Protein AF-0000000085012520 (afdb_homodimer)

Nearest PDB structures (foldseek):
  1y7u-assembly1_A  TM=9.714E-01  e=4.801E-14  Bacillus cereus
  5szy-assembly1_A  TM=9.611E-01  e=1.407E-13  Neisseria meningitidis
  5szu-assembly1_A  TM=9.583E-01  e=1.575E-13  Neisseria meningitidis
  5egl-assembly1_A  TM=9.634E-01  e=4.616E-13  Staphylococcus aureus subsp. aureus Mu50
  5hz4-assembly1_B  TM=9.579E-01  e=9.102E-13  Staphylococcus aureus subsp. aureus Mu50

Structure (mmCIF, N/CA/C/O backbone):
data_AF-0000000085012520-model_v1
#
loop_
_entity.id
_entity.type
_entity.pdbx_description
1 polymer 'Thioesterase superfamily'
#
loop_
_atom_site.group_PDB
_atom_site.id
_atom_site.type_symbol
_atom_site.label_atom_id
_atom_site.label_alt_id
_atom_site.label_comp_id
_atom_site.label_asym_id
_atom_site.label_entity_id
_atom_site.label_seq_id
_atom_site.pdbx_PDB_ins_code
_atom_site.Cartn_x
_atom_site.Cartn_y
_atom_site.Cartn_z
_atom_site.occupancy
_atom_site.B_iso_or_equiv
_atom_site.auth_seq_id
_atom_site.auth_comp_id
_atom_site.auth_asym_id
_atom_site.auth_atom_id
_atom_site.pdbx_PDB_model_num
ATOM 1 N N . MET A 1 1 ? 14.227 5.762 -120.688 1 31.94 1 MET A N 1
ATOM 2 C CA . MET A 1 1 ? 13.383 5.395 -119.562 1 31.94 1 MET A CA 1
ATOM 3 C C . MET A 1 1 ? 14.234 4.988 -118.375 1 31.94 1 MET A C 1
ATOM 5 O O . MET A 1 1 ? 15.141 4.164 -118.5 1 31.94 1 MET A O 1
ATOM 9 N N . PRO A 1 2 ? 14.445 5.918 -117.312 1 38.41 2 PRO A N 1
ATOM 10 C CA . PRO A 1 2 ? 15.305 5.816 -116.125 1 38.41 2 PRO A CA 1
ATOM 11 C C . PRO A 1 2 ? 14.922 4.652 -115.188 1 38.41 2 PRO A C 1
ATOM 13 O O . PRO A 1 2 ? 13.75 4.281 -115.125 1 38.41 2 PRO A O 1
ATOM 16 N N . ALA A 1 3 ? 15.742 3.576 -115.125 1 34.06 3 ALA A N 1
ATOM 17 C CA . ALA A 1 3 ? 15.797 2.346 -114.312 1 34.06 3 ALA A CA 1
ATOM 18 C C . ALA A 1 3 ? 15.789 2.65 -112.812 1 34.06 3 ALA A C 1
ATOM 20 O O . ALA A 1 3 ? 16.812 3.045 -112.25 1 34.06 3 ALA A O 1
ATOM 21 N N . SER A 1 4 ? 14.75 3.348 -112.25 1 38.88 4 SER A N 1
ATOM 22 C CA . SER A 1 4 ? 14.781 3.719 -110.812 1 38.88 4 SER A CA 1
ATOM 23 C C . SER A 1 4 ? 14.828 2.482 -109.938 1 38.88 4 SER A C 1
ATOM 25 O O . SER A 1 4 ? 13.977 1.602 -110.062 1 38.88 4 SER A O 1
ATOM 27 N N . PHE A 1 5 ? 16.016 1.89 -109.688 1 36.59 5 PHE A N 1
ATOM 28 C CA . PHE A 1 5 ? 16.297 0.731 -108.812 1 36.59 5 PHE A CA 1
ATOM 29 C C . PHE A 1 5 ? 15.781 0.956 -107.438 1 36.59 5 PHE A C 1
ATOM 31 O O . PHE A 1 5 ? 16.375 1.716 -106.625 1 36.59 5 PHE A O 1
ATOM 38 N N . ALA A 1 6 ? 14.508 1.009 -107.125 1 37.28 6 ALA A N 1
ATOM 39 C CA . ALA A 1 6 ? 13.922 1.145 -105.812 1 37.28 6 ALA A CA 1
ATOM 40 C C . ALA A 1 6 ? 14.211 -0.089 -104.938 1 37.28 6 ALA A C 1
ATOM 42 O O . ALA A 1 6 ? 13.562 -1.127 -105.125 1 37.28 6 ALA A O 1
ATOM 43 N N . ARG A 1 7 ? 15.367 -0.729 -104.938 1 34.06 7 ARG A N 1
ATOM 44 C CA . ARG A 1 7 ? 15.281 -1.943 -104.125 1 34.06 7 ARG A CA 1
ATOM 45 C C . ARG A 1 7 ? 14.758 -1.634 -102.75 1 34.06 7 ARG A C 1
ATOM 47 O O . ARG A 1 7 ? 15.086 -0.592 -102.125 1 34.06 7 ARG A O 1
ATOM 54 N N . ARG A 1 8 ? 13.773 -2.391 -102.125 1 33.25 8 ARG A N 1
ATOM 55 C CA . ARG A 1 8 ? 12.93 -2.699 -101 1 33.25 8 ARG A CA 1
ATOM 56 C C . ARG A 1 8 ? 13.773 -3.061 -99.75 1 33.25 8 ARG A C 1
ATOM 58 O O . ARG A 1 8 ? 14.57 -4.004 -99.812 1 33.25 8 ARG A O 1
ATOM 65 N N . ALA A 1 9 ? 14 -2.088 -98.75 1 40.53 9 ALA A N 1
ATOM 66 C CA . ALA A 1 9 ? 14.625 -2.277 -97.5 1 40.53 9 ALA A CA 1
ATOM 67 C C . ALA A 1 9 ? 13.922 -3.381 -96.688 1 40.53 9 ALA A C 1
ATOM 69 O O . ALA A 1 9 ? 12.727 -3.289 -96.375 1 40.53 9 ALA A O 1
ATOM 70 N N . THR A 1 10 ? 14.266 -4.645 -96.875 1 35.16 10 THR A N 1
ATOM 71 C CA . THR A 1 10 ? 13.758 -5.762 -96.062 1 35.16 10 THR A CA 1
ATOM 72 C C . THR A 1 10 ? 13.992 -5.523 -94.625 1 35.16 10 THR A C 1
ATOM 74 O O . THR A 1 10 ? 15.125 -5.309 -94.188 1 35.16 10 THR A O 1
ATOM 77 N N . HIS A 1 11 ? 13.07 -4.879 -93.875 1 39.41 11 HIS A N 1
ATOM 78 C CA . HIS A 1 11 ? 13.078 -4.727 -92.438 1 39.41 11 HIS A CA 1
ATOM 79 C C . HIS A 1 11 ? 13.188 -6.078 -91.75 1 39.41 11 HIS A C 1
ATOM 81 O O . HIS A 1 11 ? 12.312 -6.934 -91.875 1 39.41 11 HIS A O 1
ATOM 87 N N . GLU A 1 12 ? 14.445 -6.641 -91.5 1 42.88 12 GLU A N 1
ATOM 88 C CA . GLU A 1 12 ? 14.641 -7.828 -90.688 1 42.88 12 GLU A CA 1
ATOM 89 C C . GLU A 1 12 ? 13.93 -7.691 -89.375 1 42.88 12 GLU A C 1
ATOM 91 O O . GLU A 1 12 ? 14.188 -6.742 -88.625 1 42.88 12 GLU A O 1
ATOM 96 N N . ARG A 1 13 ? 12.727 -8.188 -89.125 1 40.06 13 ARG A N 1
ATOM 97 C CA . ARG A 1 13 ? 12.008 -8.273 -87.875 1 40.06 13 ARG A CA 1
ATOM 98 C C . ARG A 1 13 ? 12.859 -8.953 -86.812 1 40.06 13 ARG A C 1
ATOM 100 O O . ARG A 1 13 ? 13.219 -10.125 -86.938 1 40.06 13 ARG A O 1
ATOM 107 N N . ARG A 1 14 ? 13.742 -8.188 -86.062 1 47.22 14 ARG A N 1
ATOM 108 C CA . ARG A 1 14 ? 14.43 -8.789 -84.938 1 47.22 14 ARG A CA 1
ATOM 109 C C . ARG A 1 14 ? 13.453 -9.477 -84 1 47.22 14 ARG A C 1
ATOM 111 O O . ARG A 1 14 ? 12.414 -8.906 -83.688 1 47.22 14 ARG A O 1
ATOM 118 N N . PRO A 1 15 ? 13.547 -10.812 -83.875 1 45.44 15 PRO A N 1
ATOM 119 C CA . PRO A 1 15 ? 12.602 -11.523 -83.062 1 45.44 15 PRO A CA 1
ATOM 120 C C . PRO A 1 15 ? 12.5 -10.914 -81.625 1 45.44 15 PRO A C 1
ATOM 122 O O . PRO A 1 15 ? 13.461 -10.297 -81.188 1 45.44 15 PRO A O 1
ATOM 125 N N . TRP A 1 16 ? 11.281 -10.703 -81.062 1 45.81 16 TRP A N 1
ATOM 126 C CA . TRP A 1 16 ? 10.945 -10.172 -79.75 1 45.81 16 TRP A CA 1
ATOM 127 C C . TRP A 1 16 ? 11.68 -10.93 -78.688 1 45.81 16 TRP A C 1
ATOM 129 O O . TRP A 1 16 ? 11.836 -12.156 -78.75 1 45.81 16 TRP A O 1
ATOM 139 N N . PRO A 1 17 ? 12.492 -10.328 -77.812 1 50.75 17 PRO A N 1
ATOM 140 C CA . PRO A 1 17 ? 13.25 -11.023 -76.812 1 50.75 17 PRO A CA 1
ATOM 141 C C . PRO A 1 17 ? 12.383 -11.961 -75.938 1 50.75 17 PRO A C 1
ATOM 143 O O . PRO A 1 17 ? 11.195 -11.703 -75.75 1 50.75 17 PRO A O 1
ATOM 146 N N . GLN A 1 18 ? 12.672 -13.258 -75.875 1 47.31 18 GLN A N 1
ATOM 147 C CA . GLN A 1 18 ? 11.969 -14.258 -75.062 1 47.31 18 GLN A CA 1
ATOM 148 C C . GLN A 1 18 ? 11.883 -13.844 -73.562 1 47.31 18 GLN A C 1
ATOM 150 O O . GLN A 1 18 ? 12.789 -13.188 -73.062 1 47.31 18 GLN A O 1
ATOM 155 N N . PRO A 1 19 ? 10.711 -13.859 -73 1 45.62 19 PRO A N 1
ATOM 156 C CA . PRO A 1 19 ? 10.609 -13.461 -71.562 1 45.62 19 PRO A CA 1
ATOM 157 C C . PRO A 1 19 ? 11.531 -14.273 -70.625 1 45.62 19 PRO A C 1
ATOM 159 O O . PRO A 1 19 ? 11.828 -15.43 -70.938 1 45.62 19 PRO A O 1
ATOM 162 N N . ALA A 1 20 ? 12.406 -13.656 -69.875 1 51.53 20 ALA A N 1
ATOM 163 C CA . ALA A 1 20 ? 13.305 -14.266 -68.875 1 51.53 20 ALA A CA 1
ATOM 164 C C . ALA A 1 20 ? 12.578 -15.305 -68.062 1 51.53 20 ALA A C 1
ATOM 166 O O . ALA A 1 20 ? 11.398 -15.148 -67.75 1 51.53 20 ALA A O 1
ATOM 167 N N . ARG A 1 21 ? 13.078 -16.5 -68.062 1 49.75 21 ARG A N 1
ATOM 168 C CA . ARG A 1 21 ? 12.547 -17.562 -67.188 1 49.75 21 ARG A CA 1
ATOM 169 C C . ARG A 1 21 ? 12.273 -17.062 -65.75 1 49.75 21 ARG A C 1
ATOM 171 O O . ARG A 1 21 ? 13.062 -16.281 -65.25 1 49.75 21 ARG A O 1
ATOM 178 N N . PRO A 1 22 ? 11.055 -17.234 -65.25 1 42.53 22 PRO A N 1
ATOM 179 C CA . PRO A 1 22 ? 10.812 -16.734 -63.875 1 42.53 22 PRO A CA 1
ATOM 180 C C . PRO A 1 22 ? 11.875 -17.203 -62.875 1 42.53 22 PRO A C 1
ATOM 182 O O . PRO A 1 22 ? 12.352 -18.344 -62.969 1 42.53 22 PRO A O 1
ATOM 185 N N . LEU A 1 23 ? 12.68 -16.344 -62.375 1 47.38 23 LEU A N 1
ATOM 186 C CA . LEU A 1 23 ? 13.57 -16.688 -61.281 1 47.38 23 LEU A CA 1
ATOM 187 C C . LEU A 1 23 ? 12.891 -17.672 -60.312 1 47.38 23 LEU A C 1
ATOM 189 O O . LEU A 1 23 ? 11.734 -17.453 -59.906 1 47.38 23 LEU A O 1
ATOM 193 N N . HIS A 1 24 ? 13.203 -18.938 -60.344 1 43.75 24 HIS A N 1
ATOM 194 C CA . HIS A 1 24 ? 12.781 -19.844 -59.281 1 43.75 24 HIS A CA 1
ATOM 195 C C . HIS A 1 24 ? 12.852 -19.156 -57.938 1 43.75 24 HIS A C 1
ATOM 197 O O . HIS A 1 24 ? 13.883 -18.594 -57.562 1 43.75 24 HIS A O 1
ATOM 203 N N . SER A 1 25 ? 11.773 -18.641 -57.406 1 44.25 25 SER A N 1
ATOM 204 C CA . SER A 1 25 ? 11.57 -18.188 -56.031 1 44.25 25 SER A CA 1
ATOM 205 C C . SER A 1 25 ? 12.203 -19.156 -55.031 1 44.25 25 SER A C 1
ATOM 207 O O . SER A 1 25 ? 11.531 -20.047 -54.5 1 44.25 25 SER A O 1
ATOM 209 N N . ASP A 1 26 ? 13.344 -19.797 -55.375 1 48.06 26 ASP A N 1
ATOM 210 C CA . ASP A 1 26 ? 13.922 -20.5 -54.219 1 48.06 26 ASP A CA 1
ATOM 211 C C . ASP A 1 26 ? 13.953 -19.609 -53 1 48.06 26 ASP A C 1
ATOM 213 O O . ASP A 1 26 ? 14.586 -19.953 -52 1 48.06 26 ASP A O 1
ATOM 217 N N . ALA A 1 27 ? 13.789 -18.312 -53.281 1 45.94 27 ALA A N 1
ATOM 218 C CA . ALA A 1 27 ? 14.125 -17.484 -52.125 1 45.94 27 ALA A CA 1
ATOM 219 C C . ALA A 1 27 ? 13.547 -18.078 -50.844 1 45.94 27 ALA A C 1
ATOM 221 O O . ALA A 1 27 ? 14.266 -18.297 -49.875 1 45.94 27 ALA A O 1
ATOM 222 N N . MET A 1 28 ? 12.664 -17.312 -50.25 1 41.91 28 MET A N 1
ATOM 223 C CA . MET A 1 28 ? 12.477 -17.016 -48.844 1 41.91 28 MET A CA 1
ATOM 224 C C . MET A 1 28 ? 11.641 -18.094 -48.156 1 41.91 28 MET A C 1
ATOM 226 O O . MET A 1 28 ? 10.477 -17.875 -47.812 1 41.91 28 MET A O 1
ATOM 230 N N . SER A 1 29 ? 11.531 -19.281 -48.781 1 48.53 29 SER A N 1
ATOM 231 C CA . SER A 1 29 ? 10.922 -20.141 -47.75 1 48.53 29 SER A CA 1
ATOM 232 C C . SER A 1 29 ? 11.742 -20.125 -46.469 1 48.53 29 SER A C 1
ATOM 234 O O . SER A 1 29 ? 12.578 -21.016 -46.25 1 48.53 29 SER A O 1
ATOM 236 N N . GLU A 1 30 ? 12.383 -19.047 -46.125 1 50.62 30 GLU A N 1
ATOM 237 C CA . GLU A 1 30 ? 12.906 -19.094 -44.75 1 50.62 30 GLU A CA 1
ATOM 238 C C . GLU A 1 30 ? 11.93 -19.766 -43.812 1 50.62 30 GLU A C 1
ATOM 240 O O . GLU A 1 30 ? 10.781 -19.344 -43.688 1 50.62 30 GLU A O 1
ATOM 245 N N . SER A 1 31 ? 11.977 -21.109 -43.688 1 55.12 31 SER A N 1
ATOM 246 C CA . SER A 1 31 ? 11.289 -21.734 -42.562 1 55.12 31 SER A CA 1
ATOM 247 C C . SER A 1 31 ? 11.25 -20.812 -41.344 1 55.12 31 SER A C 1
ATOM 249 O O . SER A 1 31 ? 12.219 -20.109 -41.062 1 55.12 31 SER A O 1
ATOM 251 N N . PRO A 1 32 ? 10.102 -20.312 -40.969 1 55.56 32 PRO A N 1
ATOM 252 C CA . PRO A 1 32 ? 10.117 -19.5 -39.75 1 55.56 32 PRO A CA 1
ATOM 253 C C . PRO A 1 32 ? 11.094 -20 -38.688 1 55.56 32 PRO A C 1
ATOM 255 O O . PRO A 1 32 ? 11.297 -21.219 -38.562 1 55.56 32 PRO A O 1
ATOM 258 N N . SER A 1 33 ? 12.266 -19.453 -38.594 1 59.16 33 SER A N 1
ATOM 259 C CA . SER A 1 33 ? 13.102 -19.797 -37.438 1 59.16 33 SER A CA 1
ATOM 260 C C . SER A 1 33 ? 12.258 -20.297 -36.25 1 59.16 33 SER A C 1
ATOM 262 O O . SER A 1 33 ? 11.18 -19.75 -36 1 59.16 33 SER A O 1
ATOM 264 N N . PRO A 1 34 ? 12.438 -21.531 -35.781 1 56.41 34 PRO A N 1
ATOM 265 C CA . PRO A 1 34 ? 11.633 -22.016 -34.656 1 56.41 34 PRO A CA 1
ATOM 266 C C . PRO A 1 34 ? 11.469 -20.969 -33.562 1 56.41 34 PRO A C 1
ATOM 268 O O . PRO A 1 34 ? 12.352 -20.141 -33.344 1 56.41 34 PRO A O 1
ATOM 271 N N . ALA A 1 35 ? 10.273 -20.594 -33.25 1 58.56 35 ALA A N 1
ATOM 272 C CA . ALA A 1 35 ? 9.977 -19.703 -32.156 1 58.56 35 ALA A CA 1
ATOM 273 C C . ALA A 1 35 ? 10.898 -19.969 -30.969 1 58.56 35 ALA A C 1
ATOM 275 O O . ALA A 1 35 ? 11.242 -21.125 -30.688 1 58.56 35 ALA A O 1
ATOM 276 N N . ARG A 1 36 ? 11.875 -19.172 -30.703 1 59.12 36 ARG A N 1
ATOM 277 C CA . ARG A 1 36 ? 12.703 -19.297 -29.5 1 59.12 36 ARG A CA 1
ATOM 278 C C . ARG A 1 36 ? 11.883 -19.812 -28.328 1 59.12 36 ARG A C 1
ATOM 280 O O . ARG A 1 36 ? 10.766 -19.344 -28.094 1 59.12 36 ARG A O 1
ATOM 287 N N . PRO A 1 37 ? 12.156 -21.031 -27.781 1 53.66 37 PRO A N 1
ATOM 288 C CA . PRO A 1 37 ? 11.375 -21.547 -26.656 1 53.66 37 PRO A CA 1
ATOM 289 C C . PRO A 1 37 ? 11.234 -20.531 -25.531 1 53.66 37 PRO A C 1
ATOM 291 O O . PRO A 1 37 ? 12.219 -19.891 -25.141 1 53.66 37 PRO A O 1
ATOM 294 N N . ILE A 1 38 ? 10.195 -19.906 -25.344 1 56.53 38 ILE A N 1
ATOM 295 C CA . ILE A 1 38 ? 9.914 -19 -24.234 1 56.53 38 ILE A CA 1
ATOM 296 C C . ILE A 1 38 ? 10 -19.75 -22.906 1 56.53 38 ILE A C 1
ATOM 298 O O . ILE A 1 38 ? 9.352 -20.781 -22.734 1 56.53 38 ILE A O 1
ATOM 302 N N . THR A 1 39 ? 11.195 -19.719 -22.203 1 56.22 39 THR A N 1
ATOM 303 C CA . THR A 1 39 ? 11.352 -20.328 -20.875 1 56.22 39 THR A CA 1
ATOM 304 C C . THR A 1 39 ? 10.219 -19.891 -19.953 1 56.22 39 THR A C 1
ATOM 306 O O . THR A 1 39 ? 9.938 -18.688 -19.828 1 56.22 39 THR A O 1
ATOM 309 N N . PRO A 1 40 ? 9.492 -20.859 -19.547 1 59.94 40 PRO A N 1
ATOM 310 C CA . PRO A 1 40 ? 8.398 -20.516 -18.641 1 59.94 40 PRO A CA 1
ATOM 311 C C . PRO A 1 40 ? 8.859 -19.703 -17.438 1 59.94 40 PRO A C 1
ATOM 313 O O . PRO A 1 40 ? 9.984 -19.891 -16.953 1 59.94 40 PRO A O 1
ATOM 316 N N . ALA A 1 41 ? 8.203 -18.703 -17.125 1 62.22 41 ALA A N 1
ATOM 317 C CA . ALA A 1 41 ? 8.484 -17.922 -15.938 1 62.22 41 ALA A CA 1
ATOM 318 C C . ALA A 1 41 ? 8.508 -18.797 -14.695 1 62.22 41 ALA A C 1
ATOM 320 O O . ALA A 1 41 ? 7.758 -19.766 -14.594 1 62.22 41 ALA A O 1
ATOM 321 N N . PRO A 1 42 ? 9.578 -18.547 -13.859 1 68.38 42 PRO A N 1
ATOM 322 C CA . PRO A 1 42 ? 9.586 -19.344 -12.633 1 68.38 42 PRO A CA 1
ATOM 323 C C . PRO A 1 42 ? 8.258 -19.281 -11.883 1 68.38 42 PRO A C 1
ATOM 325 O O . PRO A 1 42 ? 7.668 -18.203 -11.75 1 68.38 42 PRO A O 1
ATOM 328 N N . ARG A 1 43 ? 7.73 -20.344 -11.5 1 73.94 43 ARG A N 1
ATOM 329 C CA . ARG A 1 43 ? 6.395 -20.5 -10.938 1 73.94 43 ARG A CA 1
ATOM 330 C C . ARG A 1 43 ? 6.277 -19.797 -9.586 1 73.94 43 ARG A C 1
ATOM 332 O O . ARG A 1 43 ? 5.176 -19.438 -9.164 1 73.94 43 ARG A O 1
ATOM 339 N N . SER A 1 44 ? 7.367 -19.281 -9 1 84.75 44 SER A N 1
ATOM 340 C CA . SER A 1 44 ? 7.266 -18.75 -7.641 1 84.75 44 SER A CA 1
ATOM 341 C C . SER A 1 44 ? 7.973 -17.406 -7.516 1 84.75 44 SER A C 1
ATOM 343 O O . SER A 1 44 ? 8.5 -17.062 -6.453 1 84.75 44 SER A O 1
ATOM 345 N N . ARG A 1 45 ? 8.039 -16.797 -8.703 1 91.94 45 ARG A N 1
ATOM 346 C CA . ARG A 1 45 ? 8.75 -15.523 -8.703 1 91.94 45 ARG A CA 1
ATOM 347 C C . ARG A 1 45 ? 8.125 -14.555 -9.695 1 91.94 45 ARG A C 1
ATOM 349 O O . ARG A 1 45 ? 7.52 -14.969 -10.688 1 91.94 45 ARG A O 1
ATOM 356 N N . ALA A 1 46 ? 8.195 -13.234 -9.391 1 95.12 46 ALA A N 1
ATOM 357 C CA . ALA A 1 46 ? 7.75 -12.172 -10.281 1 95.12 46 ALA A CA 1
ATOM 358 C C . ALA A 1 46 ? 8.688 -10.969 -10.211 1 95.12 46 ALA A C 1
ATOM 360 O O . ALA A 1 46 ? 9.062 -10.531 -9.117 1 95.12 46 ALA A O 1
ATOM 361 N N . ARG A 1 47 ? 9 -10.492 -11.359 1 95.62 47 ARG A N 1
ATOM 362 C CA . ARG A 1 47 ? 9.797 -9.273 -11.461 1 95.62 47 ARG A CA 1
ATOM 363 C C . ARG A 1 47 ? 9.055 -8.203 -12.25 1 95.62 47 ARG A C 1
ATOM 365 O O . ARG A 1 47 ? 8.391 -8.508 -13.242 1 95.62 47 ARG A O 1
ATOM 372 N N . MET A 1 48 ? 9.227 -6.973 -11.75 1 96 48 MET A N 1
ATOM 373 C CA . MET A 1 48 ? 8.562 -5.836 -12.375 1 96 48 MET A CA 1
ATOM 374 C C . MET A 1 48 ? 9.461 -4.602 -12.359 1 96 48 MET A C 1
ATOM 376 O O . MET A 1 48 ? 10.336 -4.48 -11.5 1 96 48 MET A O 1
ATOM 380 N N . LEU A 1 49 ? 9.273 -3.764 -13.391 1 96.06 49 LEU A N 1
ATOM 381 C CA . LEU A 1 49 ? 9.922 -2.461 -13.469 1 96.06 49 LEU A CA 1
ATOM 382 C C . LEU A 1 49 ? 8.906 -1.361 -13.766 1 96.06 49 LEU A C 1
ATOM 384 O O . LEU A 1 49 ? 8.109 -1.485 -14.688 1 96.06 49 LEU A O 1
ATOM 388 N N . GLU A 1 50 ? 8.969 -0.355 -12.891 1 97 50 GLU A N 1
ATOM 389 C CA . GLU A 1 50 ? 8.031 0.75 -13.062 1 97 50 GLU A CA 1
ATOM 390 C C . GLU A 1 50 ? 8.742 2.098 -12.984 1 97 50 GLU A C 1
ATOM 392 O O . GLU A 1 50 ? 9.547 2.328 -12.07 1 97 50 GLU A O 1
ATOM 397 N N . LEU A 1 51 ? 8.422 2.992 -13.938 1 96.44 51 LEU A N 1
ATOM 398 C CA . LEU A 1 51 ? 8.938 4.355 -13.867 1 96.44 51 LEU A CA 1
ATOM 399 C C . LEU A 1 51 ? 8.133 5.188 -12.875 1 96.44 51 LEU A C 1
ATOM 401 O O . LEU A 1 51 ? 6.918 5.012 -12.75 1 96.44 51 LEU A O 1
ATOM 405 N N . VAL A 1 52 ? 8.828 6.059 -12.219 1 97.19 52 VAL A N 1
ATOM 406 C CA . VAL A 1 52 ? 8.172 6.941 -11.258 1 97.19 52 VAL A CA 1
ATOM 407 C C . VAL A 1 52 ? 7.824 8.266 -11.93 1 97.19 52 VAL A C 1
ATOM 409 O O . VAL A 1 52 ? 8.711 8.984 -12.406 1 97.19 52 VAL A O 1
ATOM 412 N N . PHE A 1 53 ? 6.57 8.602 -11.93 1 96 53 PHE A N 1
ATOM 413 C CA . PHE A 1 53 ? 6.078 9.844 -12.523 1 96 53 PHE A CA 1
ATOM 414 C C . PHE A 1 53 ? 5.668 10.836 -11.438 1 96 53 PHE A C 1
ATOM 416 O O . PHE A 1 53 ? 5.508 10.461 -10.281 1 96 53 PHE A O 1
ATOM 423 N N . PRO A 1 54 ? 5.523 12.086 -11.773 1 95.62 54 PRO A N 1
ATOM 424 C CA . PRO A 1 54 ? 5.145 13.109 -10.789 1 95.62 54 PRO A CA 1
ATOM 425 C C . PRO A 1 54 ? 3.857 12.766 -10.047 1 95.62 54 PRO A C 1
ATOM 427 O O . PRO A 1 54 ? 3.73 13.062 -8.859 1 95.62 54 PRO A O 1
ATOM 430 N N . LYS A 1 55 ? 2.943 12.055 -10.672 1 92.75 55 LYS A N 1
ATOM 431 C CA . LYS A 1 55 ? 1.67 11.711 -10.047 1 92.75 55 LYS A CA 1
ATOM 432 C C . LYS A 1 55 ? 1.87 10.727 -8.898 1 92.75 55 LYS A C 1
ATOM 434 O O . LYS A 1 55 ? 0.968 10.523 -8.086 1 92.75 55 LYS A O 1
ATOM 439 N N . ASP A 1 56 ? 2.98 10.07 -8.883 1 94.69 56 ASP A N 1
ATOM 440 C CA . ASP A 1 56 ? 3.275 9.047 -7.887 1 94.69 56 ASP A CA 1
ATOM 441 C C . ASP A 1 56 ? 4.016 9.641 -6.691 1 94.69 56 ASP A C 1
ATOM 443 O O . ASP A 1 56 ? 4.367 8.922 -5.754 1 94.69 56 ASP A O 1
ATOM 447 N N . THR A 1 57 ? 4.281 10.977 -6.719 1 93 57 THR A N 1
ATOM 448 C CA . THR A 1 57 ? 5.188 11.578 -5.746 1 93 57 THR A CA 1
ATOM 449 C C . THR A 1 57 ? 4.484 12.695 -4.973 1 93 57 THR A C 1
ATOM 451 O O . THR A 1 57 ? 3.434 13.18 -5.391 1 93 57 THR A O 1
ATOM 454 N N . ASN A 1 58 ? 5.07 13 -3.822 1 86.62 58 ASN A N 1
ATOM 455 C CA . ASN A 1 58 ? 4.637 14.18 -3.084 1 86.62 58 ASN A CA 1
ATOM 456 C C . ASN A 1 58 ? 5.219 15.461 -3.686 1 86.62 58 ASN A C 1
ATOM 458 O O . ASN A 1 58 ? 5.828 15.422 -4.758 1 86.62 58 ASN A O 1
ATOM 462 N N . TYR A 1 59 ? 4.879 16.562 -3.072 1 85.5 59 TYR A N 1
ATOM 463 C CA . TYR A 1 59 ? 5.273 17.844 -3.652 1 85.5 59 TYR A CA 1
ATOM 464 C C . TYR A 1 59 ? 6.789 18.016 -3.613 1 85.5 59 TYR A C 1
ATOM 466 O O . TYR A 1 59 ? 7.336 18.891 -4.285 1 85.5 59 TYR A O 1
ATOM 474 N N . LEU A 1 60 ? 7.551 17.172 -2.863 1 87.88 60 LEU A N 1
ATOM 475 C CA . LEU A 1 60 ? 9.008 17.219 -2.824 1 87.88 60 LEU A CA 1
ATOM 476 C C . LEU A 1 60 ? 9.609 16.297 -3.879 1 87.88 60 LEU A C 1
ATOM 478 O O . LEU A 1 60 ? 10.828 16.219 -4.02 1 87.88 60 LEU A O 1
ATOM 482 N N . GLY A 1 61 ? 8.742 15.602 -4.543 1 91.56 61 GLY A N 1
ATOM 483 C CA . GLY A 1 61 ? 9.211 14.734 -5.609 1 91.56 61 GLY A CA 1
ATOM 484 C C . GLY A 1 61 ? 9.562 13.336 -5.137 1 91.56 61 GLY A C 1
ATOM 485 O O . GLY A 1 61 ? 10.164 12.555 -5.875 1 91.56 61 GLY A O 1
ATOM 486 N N . THR A 1 62 ? 9.227 13.047 -3.932 1 91.69 62 THR A N 1
ATOM 487 C CA . THR A 1 62 ? 9.461 11.711 -3.387 1 91.69 62 THR A CA 1
ATOM 488 C C . THR A 1 62 ? 8.219 10.844 -3.537 1 91.69 62 THR A C 1
ATOM 490 O O . THR A 1 62 ? 7.098 11.297 -3.299 1 91.69 62 THR A O 1
ATOM 493 N N . ALA A 1 63 ? 8.453 9.617 -3.934 1 94.88 63 ALA A N 1
ATOM 494 C CA . ALA A 1 63 ? 7.34 8.703 -4.172 1 94.88 63 ALA A CA 1
ATOM 495 C C . ALA A 1 63 ? 6.531 8.477 -2.896 1 94.88 63 ALA A C 1
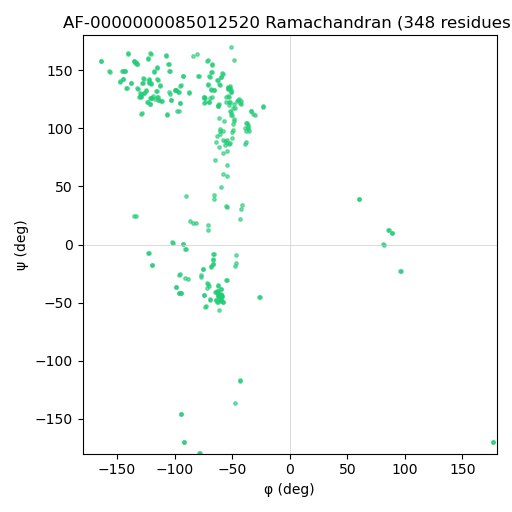ATOM 497 O O . ALA A 1 63 ? 7.102 8.328 -1.813 1 94.88 63 ALA A O 1
ATOM 498 N N . PHE A 1 64 ? 5.215 8.469 -3.039 1 92.31 64 PHE A N 1
ATOM 499 C CA . PHE A 1 64 ? 4.355 8.094 -1.921 1 92.31 64 PHE A CA 1
ATOM 500 C C . PHE A 1 64 ? 4.609 6.652 -1.507 1 92.31 64 PHE A C 1
ATOM 502 O O . PHE A 1 64 ? 4.773 5.777 -2.359 1 92.31 64 PHE A O 1
ATOM 509 N N . GLY A 1 65 ? 4.574 6.426 -0.208 1 93.5 65 GLY A N 1
ATOM 510 C CA . GLY A 1 65 ? 4.727 5.055 0.259 1 93.5 65 GLY A CA 1
ATOM 511 C C . GLY A 1 65 ? 3.656 4.121 -0.272 1 93.5 65 GLY A C 1
ATOM 512 O O . GLY A 1 65 ? 3.934 2.963 -0.58 1 93.5 65 GLY A O 1
ATOM 513 N N . GLY A 1 66 ? 2.504 4.609 -0.341 1 93.44 66 GLY A N 1
ATOM 514 C CA . GLY A 1 66 ? 1.388 3.818 -0.834 1 93.44 66 GLY A CA 1
ATOM 515 C C . GLY A 1 66 ? 1.561 3.375 -2.275 1 93.44 66 GLY A C 1
ATOM 516 O O . GLY A 1 66 ? 1.09 2.303 -2.662 1 93.44 66 GLY A O 1
ATOM 517 N N . PHE A 1 67 ? 2.154 4.223 -3.023 1 94.31 67 PHE A N 1
ATOM 518 C CA . PHE A 1 67 ? 2.465 3.863 -4.402 1 94.31 67 PHE A CA 1
ATOM 519 C C . PHE A 1 67 ? 3.418 2.676 -4.449 1 94.31 67 PHE A C 1
ATOM 521 O O . PHE A 1 67 ? 3.154 1.688 -5.137 1 94.31 67 PHE A O 1
ATOM 528 N N . VAL A 1 68 ? 4.449 2.742 -3.725 1 95.94 68 VAL A N 1
ATOM 529 C CA . VAL A 1 68 ? 5.43 1.662 -3.672 1 95.94 68 VAL A CA 1
ATOM 530 C C . VAL A 1 68 ? 4.77 0.391 -3.145 1 95.94 68 VAL A C 1
ATOM 532 O O . VAL A 1 68 ? 4.941 -0.688 -3.715 1 95.94 68 VAL A O 1
ATOM 535 N N . LEU A 1 69 ? 3.996 0.522 -2.139 1 95 69 LEU A N 1
ATOM 536 C CA . LEU A 1 69 ? 3.326 -0.625 -1.536 1 95 69 LEU A CA 1
ATOM 537 C C . LEU A 1 69 ? 2.365 -1.273 -2.527 1 95 69 LEU A C 1
ATOM 539 O O . LEU A 1 69 ? 2.23 -2.498 -2.557 1 95 69 LEU A O 1
ATOM 543 N N . SER A 1 70 ? 1.698 -0.444 -3.252 1 95.19 70 SER A N 1
ATOM 544 C CA . SER A 1 70 ? 0.78 -0.984 -4.25 1 95.19 70 SER A CA 1
ATOM 545 C C . SER A 1 70 ? 1.522 -1.809 -5.297 1 95.19 70 SER A C 1
ATOM 547 O O . SER A 1 70 ? 1.032 -2.852 -5.734 1 95.19 70 SER A O 1
ATOM 549 N N . LEU A 1 71 ? 2.645 -1.326 -5.715 1 96.44 71 LEU A N 1
ATOM 550 C CA . LEU A 1 71 ? 3.465 -2.08 -6.656 1 96.44 71 LEU A CA 1
ATOM 551 C C . LEU A 1 71 ? 3.959 -3.379 -6.027 1 96.44 71 LEU A C 1
ATOM 553 O O . LEU A 1 71 ? 3.986 -4.422 -6.684 1 96.44 71 LEU A O 1
ATOM 557 N N . MET A 1 72 ? 4.344 -3.285 -4.77 1 96.44 72 MET A N 1
ATOM 558 C CA . MET A 1 72 ? 4.789 -4.48 -4.055 1 96.44 72 MET A CA 1
ATOM 559 C C . MET A 1 72 ? 3.68 -5.527 -4.008 1 96.44 72 MET A C 1
ATOM 561 O O . MET A 1 72 ? 3.922 -6.707 -4.277 1 96.44 72 MET A O 1
ATOM 565 N N . ASP A 1 73 ? 2.545 -5.109 -3.648 1 96 73 ASP A N 1
ATOM 566 C CA . ASP A 1 73 ? 1.403 -6.016 -3.568 1 96 73 ASP A CA 1
ATOM 567 C C . ASP A 1 73 ? 1.126 -6.668 -4.918 1 96 73 ASP A C 1
ATOM 569 O O . ASP A 1 73 ? 0.815 -7.859 -4.988 1 96 73 ASP A O 1
ATOM 573 N N . LYS A 1 74 ? 1.166 -5.836 -5.953 1 94.75 74 LYS A N 1
ATOM 574 C CA . LYS A 1 74 ? 0.957 -6.359 -7.301 1 94.75 74 LYS A CA 1
ATOM 575 C C . LYS A 1 74 ? 1.982 -7.441 -7.633 1 94.75 74 LYS A C 1
ATOM 577 O O . LYS A 1 74 ? 1.621 -8.523 -8.094 1 94.75 74 LYS A O 1
ATOM 582 N N . ALA A 1 75 ? 3.221 -7.137 -7.391 1 96.81 75 ALA A N 1
ATOM 583 C CA . ALA A 1 75 ? 4.277 -8.109 -7.652 1 96.81 75 ALA A CA 1
ATOM 584 C C . ALA A 1 75 ? 4.078 -9.367 -6.816 1 96.81 75 ALA A C 1
ATOM 586 O O . ALA A 1 75 ? 4.207 -10.484 -7.324 1 96.81 75 ALA A O 1
ATOM 587 N N . ALA A 1 76 ? 3.787 -9.172 -5.57 1 96.94 76 ALA A N 1
ATOM 588 C CA . ALA A 1 76 ? 3.564 -10.297 -4.668 1 96.94 76 ALA A CA 1
ATOM 589 C C . ALA A 1 76 ? 2.391 -11.156 -5.141 1 96.94 76 ALA A C 1
ATOM 591 O O . ALA A 1 76 ? 2.457 -12.383 -5.102 1 96.94 76 ALA A O 1
ATOM 592 N N . SER A 1 77 ? 1.379 -10.523 -5.512 1 95.69 77 SER A N 1
ATOM 593 C CA . SER A 1 77 ? 0.183 -11.227 -5.969 1 95.69 77 SER A CA 1
ATOM 594 C C . SER A 1 77 ? 0.476 -12.078 -7.203 1 95.69 77 SER A C 1
ATOM 596 O O . SER A 1 77 ? -0.004 -13.203 -7.316 1 95.69 77 SER A O 1
ATOM 598 N N . VAL A 1 78 ? 1.202 -11.539 -8.125 1 94.75 78 VAL A N 1
ATOM 599 C CA . VAL A 1 78 ? 1.559 -12.273 -9.336 1 94.75 78 VAL A CA 1
ATOM 600 C C . VAL A 1 78 ? 2.346 -13.523 -8.961 1 94.75 78 VAL A C 1
ATOM 602 O O . VAL A 1 78 ? 2.047 -14.617 -9.453 1 94.75 78 VAL A O 1
ATOM 605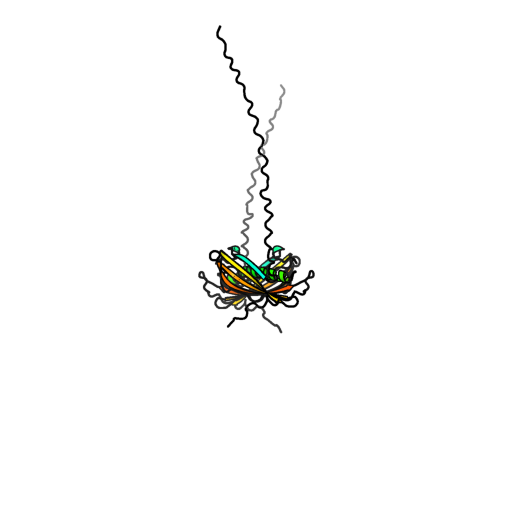 N N . ALA A 1 79 ? 3.324 -13.375 -8.086 1 96.69 79 ALA A N 1
ATOM 606 C CA . ALA A 1 79 ? 4.094 -14.531 -7.629 1 96.69 79 ALA A CA 1
ATOM 607 C C . ALA A 1 79 ? 3.188 -15.562 -6.961 1 96.69 79 ALA A C 1
ATOM 609 O O . ALA A 1 79 ? 3.322 -16.766 -7.199 1 96.69 79 ALA A O 1
ATOM 610 N N . ALA A 1 80 ? 2.307 -15.117 -6.16 1 96.69 80 ALA A N 1
ATOM 611 C CA . ALA A 1 80 ? 1.402 -15.992 -5.422 1 96.69 80 ALA A CA 1
ATOM 612 C C . ALA A 1 80 ? 0.48 -16.75 -6.371 1 96.69 80 ALA A C 1
ATOM 614 O O . ALA A 1 80 ? 0.3 -17.969 -6.234 1 96.69 80 ALA A O 1
ATOM 615 N N . VAL A 1 81 ? -0.105 -16.047 -7.301 1 94.81 81 VAL A N 1
ATOM 616 C CA . VAL A 1 81 ? -1.039 -16.656 -8.242 1 94.81 81 VAL A CA 1
ATOM 617 C C . VAL A 1 81 ? -0.319 -17.703 -9.078 1 94.81 81 VAL A C 1
ATOM 619 O O . VAL A 1 81 ? -0.854 -18.797 -9.312 1 94.81 81 VAL A O 1
ATOM 622 N N . ARG A 1 82 ? 0.876 -17.344 -9.539 1 94.19 82 ARG A N 1
ATOM 623 C CA . ARG A 1 82 ? 1.66 -18.297 -10.328 1 94.19 82 ARG A CA 1
ATOM 624 C C . ARG A 1 82 ? 1.949 -19.562 -9.539 1 94.19 82 ARG A C 1
ATOM 626 O O . ARG A 1 82 ? 1.811 -20.672 -10.062 1 94.19 82 ARG A O 1
ATOM 633 N N . HIS A 1 83 ? 2.295 -19.406 -8.336 1 95.19 83 HIS A N 1
ATOM 634 C CA . HIS A 1 83 ? 2.613 -20.562 -7.504 1 95.19 83 HIS A CA 1
ATOM 635 C C . HIS A 1 83 ? 1.363 -21.391 -7.195 1 95.19 83 HIS A C 1
ATOM 637 O O . HIS A 1 83 ? 1.384 -22.609 -7.277 1 95.19 83 HIS A O 1
ATOM 643 N N . ALA A 1 84 ? 0.347 -20.719 -6.805 1 95.44 84 ALA A N 1
ATOM 644 C CA . ALA A 1 84 ? -0.879 -21.359 -6.344 1 95.44 84 ALA A CA 1
ATOM 645 C C . ALA A 1 84 ? -1.678 -21.922 -7.52 1 95.44 84 ALA A C 1
ATOM 647 O O . ALA A 1 84 ? -2.582 -22.734 -7.328 1 95.44 84 ALA A O 1
ATOM 648 N N . ARG A 1 85 ? -1.4 -21.375 -8.719 1 93.25 85 ARG A N 1
ATOM 649 C CA . ARG A 1 85 ? -2.111 -21.75 -9.938 1 93.25 85 ARG A CA 1
ATOM 650 C C . ARG A 1 85 ? -3.602 -21.469 -9.812 1 93.25 85 ARG A C 1
ATOM 652 O O . ARG A 1 85 ? -4.434 -22.297 -10.164 1 93.25 85 ARG A O 1
ATOM 659 N N . GLY A 1 86 ? -3.859 -20.344 -9.18 1 92.44 86 GLY A N 1
ATOM 660 C CA . GLY A 1 86 ? -5.238 -19.938 -8.961 1 92.44 86 GLY A CA 1
ATOM 661 C C . GLY A 1 86 ? -5.355 -18.656 -8.148 1 92.44 86 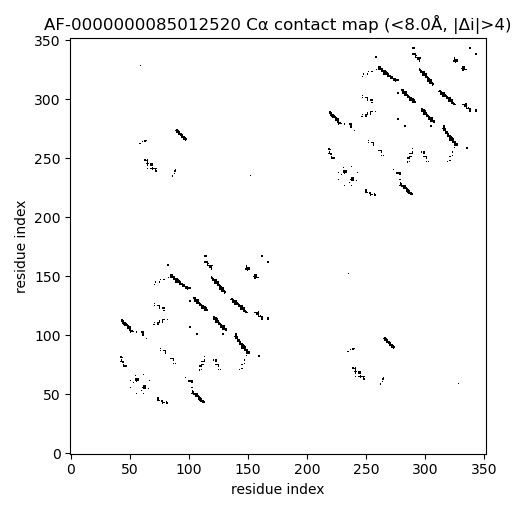GLY A C 1
ATOM 662 O O . GLY A 1 86 ? -4.355 -17.984 -7.891 1 92.44 86 GLY A O 1
ATOM 663 N N . ALA A 1 87 ? -6.605 -18.391 -7.762 1 92.81 87 ALA A N 1
ATOM 664 C CA . ALA A 1 87 ? -6.906 -17.141 -7.09 1 92.81 87 ALA A CA 1
ATOM 665 C C . ALA A 1 87 ? -6.309 -17.094 -5.688 1 92.81 87 ALA A C 1
ATOM 667 O O . ALA A 1 87 ? -6.273 -18.125 -4.996 1 92.81 87 ALA A O 1
ATOM 668 N N . VAL A 1 88 ? -5.895 -15.914 -5.344 1 95.25 88 VAL A N 1
ATOM 669 C CA . VAL A 1 88 ? -5.383 -15.688 -3.994 1 95.25 88 VAL A CA 1
ATOM 670 C C . VAL A 1 88 ? -5.965 -14.391 -3.434 1 95.25 88 VAL A C 1
ATOM 672 O O . VAL A 1 88 ? -6.43 -13.531 -4.188 1 95.25 88 VAL A O 1
ATOM 675 N N . VAL A 1 89 ? -5.988 -14.227 -2.098 1 93.75 89 VAL A N 1
ATOM 676 C CA . VAL A 1 89 ? -6.379 -13 -1.412 1 93.75 89 VAL A CA 1
ATOM 677 C C . VAL A 1 89 ? -5.289 -12.586 -0.427 1 93.75 89 VAL A C 1
ATOM 679 O O . VAL A 1 89 ? -4.625 -13.445 0.168 1 93.75 89 VAL A O 1
ATOM 682 N N . THR A 1 90 ? -5.102 -11.312 -0.337 1 94.25 90 THR A N 1
ATOM 683 C CA . THR A 1 90 ? -4.129 -10.812 0.626 1 94.25 90 THR A CA 1
ATOM 684 C C . THR A 1 90 ? -4.637 -11 2.055 1 94.25 90 THR A C 1
ATOM 686 O O . THR A 1 90 ? -5.715 -10.516 2.404 1 94.25 90 THR A O 1
ATOM 689 N N . ALA A 1 91 ? -3.863 -11.703 2.82 1 94.75 91 ALA A N 1
ATOM 690 C CA . ALA A 1 91 ? -4.211 -11.883 4.227 1 94.75 91 ALA A CA 1
ATOM 691 C C . ALA A 1 91 ? -3.512 -10.844 5.098 1 94.75 91 ALA A C 1
ATOM 693 O O . ALA A 1 91 ? -4.125 -10.266 6.004 1 94.75 91 ALA A O 1
ATOM 694 N N . ARG A 1 92 ? -2.248 -10.594 4.785 1 94 92 ARG A N 1
ATOM 695 C CA . ARG A 1 92 ? -1.455 -9.727 5.648 1 94 92 ARG A CA 1
ATOM 696 C C . ARG A 1 92 ? -0.289 -9.109 4.883 1 94 92 ARG A C 1
ATOM 698 O O . ARG A 1 92 ? 0.192 -9.688 3.906 1 94 92 ARG A O 1
ATOM 705 N N . MET A 1 93 ? 0.059 -7.945 5.305 1 93.5 93 MET A N 1
ATOM 706 C CA . MET A 1 93 ? 1.321 -7.312 4.93 1 93.5 93 MET A CA 1
ATOM 707 C C . MET A 1 93 ? 2.127 -6.934 6.168 1 93.5 93 MET A C 1
ATOM 709 O O . MET A 1 93 ? 1.6 -6.305 7.09 1 93.5 93 MET A O 1
ATOM 713 N N . ASP A 1 94 ? 3.32 -7.434 6.262 1 87.75 94 ASP A N 1
ATOM 714 C CA . ASP A 1 94 ? 4.16 -7.094 7.402 1 87.75 94 ASP A CA 1
ATOM 715 C C . ASP A 1 94 ? 4.82 -5.73 7.215 1 87.75 94 ASP A C 1
ATOM 717 O O . ASP A 1 94 ? 4.918 -5.23 6.09 1 87.75 94 ASP A O 1
ATOM 721 N N . GLY A 1 95 ? 5.324 -5.188 8.258 1 81.44 95 GLY A N 1
ATOM 722 C CA . GLY A 1 95 ? 5.863 -3.838 8.289 1 81.44 95 GLY A CA 1
ATOM 723 C C . GLY A 1 95 ? 6.918 -3.586 7.227 1 81.44 95 GLY A C 1
ATOM 724 O O . GLY A 1 95 ? 7.691 -4.484 6.891 1 81.44 95 GLY A O 1
ATOM 725 N N . VAL A 1 96 ? 6.801 -2.482 6.609 1 90.94 96 VAL A N 1
ATOM 726 C CA . VAL A 1 96 ? 7.719 -2.037 5.562 1 90.94 96 VAL A CA 1
ATOM 727 C C . VAL A 1 96 ? 8.391 -0.732 5.984 1 90.94 96 VAL A C 1
ATOM 729 O O . VAL A 1 96 ? 7.711 0.235 6.34 1 90.94 96 VAL A O 1
ATOM 732 N N . ASP A 1 97 ? 9.75 -0.771 5.902 1 91.81 97 ASP A N 1
ATOM 733 C CA . ASP A 1 97 ? 10.531 0.43 6.176 1 91.81 97 ASP A CA 1
ATOM 734 C C . ASP A 1 97 ? 11.07 1.04 4.887 1 91.81 97 ASP A C 1
ATOM 736 O O . ASP A 1 97 ? 11.672 0.342 4.066 1 91.81 97 ASP A O 1
ATOM 740 N N . PHE A 1 98 ? 10.852 2.242 4.828 1 91.25 98 PHE A N 1
ATOM 741 C CA . PHE A 1 98 ? 11.391 2.939 3.666 1 91.25 98 PHE A CA 1
ATOM 742 C C . PHE A 1 98 ? 12.719 3.615 4.004 1 91.25 98 PHE A C 1
ATOM 744 O O . PHE A 1 98 ? 12.734 4.664 4.652 1 91.25 98 PHE A O 1
ATOM 751 N N . HIS A 1 99 ? 13.758 3.117 3.359 1 86.5 99 HIS A N 1
ATOM 752 C CA . HIS A 1 99 ? 15.109 3.494 3.75 1 86.5 99 HIS A CA 1
ATOM 753 C C . HIS A 1 99 ? 15.664 4.594 2.844 1 86.5 99 HIS A C 1
ATOM 755 O O . HIS A 1 99 ? 16.484 5.406 3.275 1 86.5 99 HIS A O 1
ATOM 761 N N . VAL A 1 100 ? 15.32 4.484 1.666 1 88.81 100 VAL A N 1
ATOM 762 C CA . VAL A 1 100 ? 15.859 5.387 0.651 1 88.81 100 VAL A CA 1
ATOM 763 C C . VAL A 1 100 ? 14.711 6.035 -0.117 1 88.81 100 VAL A C 1
ATOM 765 O O . VAL A 1 100 ? 13.805 5.348 -0.6 1 88.81 100 VAL A O 1
ATOM 768 N N . PRO A 1 101 ? 14.812 7.309 -0.204 1 91 101 PRO A N 1
ATOM 769 C CA . PRO A 1 101 ? 13.766 7.953 -1 1 91 101 PRO A CA 1
ATOM 770 C C . PRO A 1 101 ? 13.859 7.621 -2.486 1 91 101 PRO A C 1
ATOM 772 O O . PRO A 1 101 ? 14.961 7.566 -3.039 1 91 101 PRO A O 1
ATOM 775 N N . ILE A 1 102 ? 12.703 7.285 -3.037 1 94.5 102 ILE A N 1
ATOM 776 C CA . ILE A 1 102 ? 12.586 7.109 -4.48 1 94.5 102 ILE A CA 1
ATOM 777 C C . ILE A 1 102 ? 12 8.367 -5.105 1 94.5 102 ILE A C 1
ATOM 779 O O . ILE A 1 102 ? 11.008 8.914 -4.613 1 94.5 102 ILE A O 1
ATOM 783 N N . ARG A 1 103 ? 12.633 8.883 -6.234 1 93.75 103 ARG A N 1
ATOM 784 C CA . ARG A 1 103 ? 12.258 10.195 -6.758 1 93.75 103 ARG A CA 1
ATOM 785 C C . ARG A 1 103 ? 11.758 10.094 -8.195 1 93.75 103 ARG A C 1
ATOM 787 O O . ARG A 1 103 ? 11.938 9.07 -8.852 1 93.75 103 ARG A O 1
ATOM 794 N N . VAL A 1 104 ? 11.117 11.203 -8.531 1 94.12 104 VAL A N 1
ATOM 795 C CA . VAL A 1 104 ? 10.711 11.305 -9.93 1 94.12 104 VAL A CA 1
ATOM 796 C C . VAL A 1 104 ? 11.914 11.047 -10.836 1 94.12 104 VAL A C 1
ATOM 798 O O . VAL A 1 104 ? 13 11.57 -10.602 1 94.12 104 VAL A O 1
ATOM 801 N N . GLY A 1 105 ? 11.672 10.219 -11.883 1 92.69 105 GLY A N 1
ATOM 802 C CA . GLY A 1 105 ? 12.734 9.906 -12.82 1 92.69 105 GLY A CA 1
ATOM 803 C C . GLY A 1 105 ? 13.445 8.602 -12.508 1 92.69 105 GLY A C 1
ATOM 804 O O . GLY A 1 105 ? 14.117 8.023 -13.367 1 92.69 105 GLY A O 1
ATOM 805 N N . ASP A 1 106 ? 13.344 8.203 -11.25 1 95.44 106 ASP A N 1
ATOM 806 C CA . ASP A 1 106 ? 13.836 6.875 -10.906 1 95.44 106 ASP A CA 1
ATOM 807 C C . ASP A 1 106 ? 12.922 5.789 -11.477 1 95.44 106 ASP A C 1
ATOM 809 O O . ASP A 1 106 ? 11.781 6.059 -11.836 1 95.44 106 ASP A O 1
ATOM 813 N N . ALA A 1 107 ? 13.5 4.652 -11.594 1 97.31 107 ALA A N 1
ATOM 814 C CA . ALA A 1 107 ? 12.68 3.451 -11.766 1 97.31 107 ALA A CA 1
ATOM 815 C C . ALA A 1 107 ? 12.633 2.635 -10.477 1 97.31 107 ALA A C 1
ATOM 817 O O . ALA A 1 107 ? 13.562 2.695 -9.664 1 97.31 107 ALA A O 1
ATOM 818 N N . VAL A 1 108 ? 11.477 1.958 -10.336 1 97.62 108 VAL A N 1
ATOM 819 C CA . VAL A 1 108 ? 11.305 1.015 -9.234 1 97.62 108 VAL A CA 1
ATOM 820 C C . VAL A 1 108 ? 11.367 -0.416 -9.766 1 97.62 108 VAL A C 1
ATOM 822 O O . VAL A 1 108 ? 10.484 -0.846 -10.508 1 97.62 108 VAL A O 1
ATOM 825 N N . ALA A 1 109 ? 12.43 -1.103 -9.398 1 97.81 109 ALA A N 1
ATOM 826 C CA . ALA A 1 109 ? 12.547 -2.521 -9.727 1 97.81 109 ALA A CA 1
ATOM 827 C C . ALA A 1 109 ? 12.094 -3.391 -8.555 1 97.81 109 ALA A C 1
ATOM 829 O O . ALA A 1 109 ? 12.523 -3.184 -7.418 1 97.81 109 ALA A O 1
ATOM 830 N N . LEU A 1 110 ? 11.25 -4.355 -8.875 1 97.94 110 LEU A N 1
ATOM 831 C CA . LEU A 1 110 ? 10.703 -5.215 -7.836 1 97.94 110 LEU A CA 1
ATOM 832 C C . LEU A 1 110 ? 11.031 -6.68 -8.109 1 97.94 110 LEU A C 1
ATOM 834 O O . LEU A 1 110 ? 10.992 -7.121 -9.266 1 97.94 110 LEU A O 1
ATOM 838 N N . ASP A 1 111 ? 11.367 -7.371 -7.09 1 97.88 111 ASP A N 1
ATOM 839 C CA . ASP A 1 111 ? 11.578 -8.82 -7.117 1 97.88 111 ASP A CA 1
ATOM 840 C C . ASP A 1 111 ? 10.766 -9.508 -6.023 1 97.88 111 ASP A C 1
ATOM 842 O O . ASP A 1 111 ? 11.039 -9.344 -4.836 1 97.88 111 ASP A O 1
ATOM 846 N N . ALA A 1 112 ? 9.789 -10.281 -6.445 1 97.88 112 ALA A N 1
ATOM 847 C CA . ALA A 1 112 ? 8.898 -10.984 -5.52 1 97.88 112 ALA A CA 1
ATOM 848 C C . ALA A 1 112 ? 9.117 -12.492 -5.594 1 97.88 112 ALA A C 1
ATOM 850 O O . ALA A 1 112 ? 9.156 -13.07 -6.684 1 97.88 112 ALA A O 1
ATOM 851 N N . ARG A 1 113 ? 9.164 -13.125 -4.395 1 96.88 113 ARG A N 1
ATOM 852 C CA . ARG A 1 113 ? 9.383 -14.57 -4.348 1 96.88 113 ARG A CA 1
ATOM 853 C C . ARG A 1 113 ? 8.594 -15.203 -3.207 1 96.88 113 ARG A C 1
ATOM 855 O O . ARG A 1 113 ? 8.516 -14.648 -2.111 1 96.88 113 ARG A O 1
ATOM 862 N N . VAL A 1 114 ? 8.094 -16.406 -3.533 1 97.19 114 VAL A N 1
ATOM 863 C CA . VAL A 1 114 ? 7.5 -17.188 -2.461 1 97.19 114 VAL A CA 1
ATOM 864 C C . VAL A 1 114 ? 8.594 -17.75 -1.563 1 97.19 114 VAL A C 1
ATOM 866 O O . VAL A 1 114 ? 9.5 -18.453 -2.039 1 97.19 114 VAL A O 1
ATOM 869 N N . VAL A 1 115 ? 8.477 -17.484 -0.249 1 96.06 115 VAL A N 1
ATOM 870 C CA . VAL A 1 115 ? 9.578 -17.891 0.617 1 96.06 115 VAL A CA 1
ATOM 871 C C . VAL A 1 115 ? 9.07 -18.891 1.661 1 96.06 115 VAL A C 1
ATOM 873 O O . VAL A 1 115 ? 9.867 -19.578 2.312 1 96.06 115 VAL A O 1
ATOM 876 N N . LYS A 1 116 ? 7.859 -18.938 1.848 1 96.44 116 LYS A N 1
ATOM 877 C CA . LYS A 1 116 ? 7.238 -19.875 2.77 1 96.44 116 LYS A CA 1
ATOM 878 C C . LYS A 1 116 ? 5.855 -20.297 2.277 1 96.44 116 LYS A C 1
ATOM 880 O O . LYS A 1 116 ? 5.105 -19.484 1.739 1 96.44 116 LYS A O 1
ATOM 885 N N . VAL A 1 117 ? 5.59 -21.594 2.469 1 96.56 117 VAL A N 1
ATOM 886 C CA . VAL A 1 117 ? 4.285 -22.109 2.074 1 96.56 117 VAL A CA 1
ATOM 887 C C . VAL A 1 117 ? 3.682 -22.906 3.229 1 96.56 117 VAL A C 1
ATOM 889 O O . VAL A 1 117 ? 4.363 -23.734 3.852 1 96.56 117 VAL A O 1
ATOM 892 N N . GLY A 1 118 ? 2.451 -22.531 3.57 1 96.44 118 GLY A N 1
ATOM 893 C CA . GLY A 1 118 ? 1.65 -23.375 4.449 1 96.44 118 GLY A CA 1
ATOM 894 C C . GLY A 1 118 ? 0.723 -24.312 3.703 1 96.44 118 GLY A C 1
ATOM 895 O O . GLY A 1 118 ? 1.101 -24.875 2.674 1 96.44 118 GLY A O 1
ATOM 896 N N . ARG A 1 119 ? -0.467 -24.531 4.348 1 96.56 119 ARG A N 1
ATOM 897 C CA . ARG A 1 119 ? -1.453 -25.359 3.668 1 96.56 119 ARG A CA 1
ATOM 898 C C . ARG A 1 119 ? -2.092 -24.609 2.504 1 96.56 119 ARG A C 1
ATOM 900 O O . ARG A 1 119 ? -2.123 -25.125 1.379 1 96.56 119 ARG A O 1
ATOM 907 N N . SER A 1 120 ? -2.588 -23.453 2.875 1 97.69 120 SER A N 1
ATOM 908 C CA . SER A 1 120 ? -3.246 -22.641 1.857 1 97.69 120 SER A CA 1
ATOM 909 C C . SER A 1 120 ? -2.586 -21.281 1.735 1 97.69 120 SER A C 1
ATOM 911 O O . SER A 1 120 ? -2.902 -20.516 0.824 1 97.69 120 SER A O 1
ATOM 913 N N . SER A 1 121 ? -1.651 -21.031 2.658 1 97.38 121 SER A N 1
ATOM 914 C CA . SER A 1 121 ? -1.056 -19.688 2.73 1 97.38 121 SER A CA 1
ATOM 915 C C . SER A 1 121 ? 0.358 -19.688 2.16 1 97.38 121 SER A C 1
ATOM 917 O O . SER A 1 121 ? 1.024 -20.719 2.127 1 97.38 121 SER A O 1
ATOM 919 N N . MET A 1 122 ? 0.762 -18.547 1.727 1 97.25 122 MET A N 1
ATOM 920 C CA . MET A 1 122 ? 2.092 -18.312 1.176 1 97.25 122 MET A CA 1
ATOM 921 C C . MET A 1 122 ? 2.658 -16.984 1.686 1 97.25 122 MET A C 1
ATOM 923 O O . MET A 1 122 ? 1.94 -15.984 1.764 1 97.25 122 MET A O 1
ATOM 927 N N . THR A 1 123 ? 3.887 -17 2.002 1 97.44 123 THR A N 1
ATOM 928 C CA . THR A 1 123 ? 4.605 -15.766 2.307 1 97.44 123 THR A CA 1
ATOM 929 C C . THR A 1 123 ? 5.496 -15.352 1.136 1 97.44 123 THR A C 1
ATOM 931 O O . THR A 1 123 ? 6.305 -16.156 0.654 1 97.44 123 THR A O 1
ATOM 934 N N . ILE A 1 124 ? 5.281 -14.156 0.684 1 97.38 124 ILE A N 1
ATOM 935 C CA . ILE A 1 124 ? 6.047 -13.617 -0.431 1 97.38 124 ILE A CA 1
ATOM 936 C C . ILE A 1 124 ? 6.957 -12.492 0.067 1 97.38 124 ILE A C 1
ATOM 938 O O . ILE A 1 124 ? 6.492 -11.547 0.706 1 97.38 124 ILE A O 1
ATOM 942 N N . GLN A 1 125 ? 8.234 -12.648 -0.186 1 97.56 125 GLN A N 1
ATOM 943 C CA . GLN A 1 125 ? 9.18 -11.555 0.022 1 97.56 125 GLN A CA 1
ATOM 944 C C . GLN A 1 125 ? 9.281 -10.672 -1.221 1 97.56 125 GLN A C 1
ATOM 946 O O . GLN A 1 125 ? 9.406 -11.18 -2.338 1 97.56 125 GLN A O 1
ATOM 951 N N . VAL A 1 126 ? 9.164 -9.383 -1.059 1 97.25 126 VAL A N 1
ATOM 952 C CA . VAL A 1 126 ? 9.328 -8.445 -2.164 1 97.25 126 VAL A CA 1
ATOM 953 C C . VAL A 1 126 ? 10.461 -7.465 -1.854 1 97.25 126 VAL A C 1
ATOM 955 O O . VAL A 1 126 ? 10.414 -6.754 -0.846 1 97.25 126 VAL A O 1
ATOM 958 N N . ASP A 1 127 ? 11.422 -7.473 -2.713 1 97.19 127 ASP A N 1
ATOM 959 C CA . ASP A 1 127 ? 12.492 -6.484 -2.672 1 97.19 127 ASP A CA 1
ATOM 960 C C . ASP A 1 127 ? 12.258 -5.371 -3.691 1 97.19 127 ASP A C 1
ATOM 962 O O . ASP A 1 127 ? 11.914 -5.645 -4.844 1 97.19 127 ASP A O 1
ATOM 966 N N . VAL A 1 128 ? 12.414 -4.168 -3.219 1 97.69 128 VAL A N 1
ATOM 967 C CA . VAL A 1 128 ? 12.242 -2.996 -4.07 1 97.69 128 VAL A CA 1
ATOM 968 C C . VAL A 1 128 ? 13.57 -2.264 -4.219 1 97.69 128 VAL A C 1
ATOM 970 O O . VAL A 1 128 ? 14.188 -1.88 -3.223 1 97.69 128 VAL A O 1
ATOM 973 N N . PHE A 1 129 ? 13.938 -2.041 -5.445 1 97.38 129 PHE A N 1
ATOM 974 C CA . PHE A 1 129 ? 15.172 -1.317 -5.742 1 97.38 129 PHE A CA 1
ATOM 975 C C . PHE A 1 129 ? 14.867 -0.006 -6.457 1 97.38 129 PHE A C 1
ATOM 977 O O . PHE A 1 129 ? 14.039 0.033 -7.371 1 97.38 129 PHE A O 1
ATOM 984 N N . ARG A 1 130 ? 15.484 0.989 -5.949 1 97.44 130 ARG A N 1
ATOM 985 C CA . ARG A 1 130 ? 15.586 2.199 -6.758 1 97.44 130 ARG A CA 1
ATOM 986 C C . ARG A 1 130 ? 16.609 2.029 -7.867 1 97.44 130 ARG A C 1
ATOM 988 O O . ARG A 1 130 ? 17.766 1.674 -7.605 1 97.44 130 ARG A O 1
ATOM 995 N N . GLU A 1 131 ? 16.219 2.297 -9.07 1 95.88 131 GLU A N 1
ATOM 996 C CA . GLU A 1 131 ? 17.125 2.133 -10.195 1 95.88 131 GLU A CA 1
ATOM 997 C C . GLU A 1 131 ? 17.312 3.445 -10.953 1 95.88 131 GLU A C 1
ATOM 999 O O . GLU A 1 131 ? 16.328 4.086 -11.344 1 95.88 131 GLU A O 1
ATOM 1004 N N . ASN A 1 132 ? 18.562 3.801 -11.102 1 93.62 132 ASN A N 1
ATOM 1005 C CA . ASN A 1 132 ? 18.891 4.887 -12.023 1 93.62 132 ASN A CA 1
ATOM 1006 C C . ASN A 1 132 ? 18.781 4.441 -13.477 1 93.62 132 ASN A C 1
ATOM 1008 O O . ASN A 1 132 ? 19.531 3.57 -13.914 1 93.62 132 ASN A O 1
ATOM 1012 N N . MET A 1 133 ? 17.953 5.148 -14.117 1 88.69 133 MET A N 1
ATOM 1013 C CA . MET A 1 133 ? 17.641 4.668 -15.461 1 88.69 133 MET A CA 1
ATOM 1014 C C . MET A 1 133 ? 18.828 4.867 -16.406 1 88.69 133 MET A C 1
ATOM 1016 O O . MET A 1 133 ? 19.047 4.062 -17.312 1 88.69 133 MET A O 1
ATOM 1020 N N . ALA A 1 134 ? 19.531 5.895 -16.188 1 90.62 134 ALA A N 1
ATOM 1021 C CA . ALA A 1 134 ? 20.672 6.18 -17.062 1 90.62 134 ALA A CA 1
ATOM 1022 C C . ALA A 1 134 ? 21.828 5.234 -16.766 1 90.62 134 ALA A C 1
ATOM 1024 O O . ALA A 1 134 ? 22.406 4.645 -17.688 1 90.62 134 ALA A O 1
ATOM 1025 N N . SER A 1 135 ? 22.141 4.973 -15.547 1 91.94 135 SER A N 1
ATOM 1026 C CA . SER A 1 135 ? 23.312 4.184 -15.18 1 91.94 135 SER A CA 1
ATOM 1027 C C . SER A 1 135 ? 22.938 2.721 -14.953 1 91.94 135 SER A C 1
ATOM 1029 O O . SER A 1 135 ? 23.812 1.841 -15.016 1 91.94 135 SER A O 1
ATOM 1031 N N . GLY A 1 136 ? 21.719 2.484 -14.602 1 90.88 136 GLY A N 1
ATOM 1032 C CA . GLY A 1 136 ? 21.297 1.145 -14.242 1 90.88 136 GLY A CA 1
ATOM 1033 C C . GLY A 1 136 ? 21.625 0.766 -12.812 1 90.88 136 GLY A C 1
ATOM 1034 O O . GLY A 1 136 ? 21.344 -0.351 -12.375 1 90.88 136 GLY A O 1
ATOM 1035 N N . GLU A 1 137 ? 22.234 1.669 -12.094 1 94.31 137 GLU A N 1
ATOM 1036 C CA . GLU A 1 137 ? 22.594 1.396 -10.703 1 94.31 137 GLU A CA 1
ATOM 1037 C C . GLU A 1 137 ? 21.359 1.233 -9.836 1 94.31 137 GLU A C 1
ATOM 1039 O O . GLU A 1 137 ? 20.406 2.012 -9.945 1 94.31 137 GLU A O 1
ATOM 1044 N N . GLN A 1 138 ? 21.469 0.111 -9.039 1 95.56 138 GLN A N 1
ATOM 1045 C CA . GLN A 1 138 ? 20.344 -0.18 -8.172 1 95.56 138 GLN A CA 1
ATOM 1046 C C . GLN A 1 138 ? 20.719 -0.059 -6.699 1 95.56 138 GLN A C 1
ATOM 1048 O O . GLN A 1 138 ? 21.859 -0.374 -6.324 1 95.56 138 GLN A O 1
ATOM 1053 N N . GLN A 1 139 ? 19.797 0.471 -5.938 1 96.25 139 GLN A N 1
ATOM 1054 C CA . GLN A 1 139 ? 19.906 0.511 -4.484 1 96.25 139 GLN A CA 1
ATOM 1055 C C . GLN A 1 139 ? 18.641 -0.046 -3.82 1 96.25 139 GLN A C 1
ATOM 1057 O O . GLN A 1 139 ? 17.531 0.334 -4.18 1 96.25 139 GLN A O 1
ATOM 1062 N N . LEU A 1 140 ? 18.906 -1 -2.865 1 95.94 140 LEU A N 1
ATOM 1063 C CA . LEU A 1 140 ? 17.766 -1.547 -2.139 1 95.94 140 LEU A CA 1
ATOM 1064 C C . LEU A 1 140 ? 17.062 -0.456 -1.348 1 95.94 140 LEU A C 1
ATOM 1066 O O . LEU A 1 140 ? 17.656 0.174 -0.472 1 95.94 140 LEU A O 1
ATOM 1070 N N . ALA A 1 141 ? 15.805 -0.258 -1.677 1 95.62 141 ALA A N 1
ATOM 1071 C CA . ALA A 1 141 ? 15.031 0.794 -1.025 1 95.62 141 ALA A CA 1
ATOM 1072 C C . ALA A 1 141 ? 14.203 0.233 0.13 1 95.62 141 ALA A C 1
ATOM 1074 O O . ALA A 1 141 ? 14.062 0.88 1.17 1 95.62 141 ALA A O 1
ATOM 1075 N N . THR A 1 142 ? 13.602 -0.919 -0.055 1 94.69 142 THR A N 1
ATOM 1076 C CA . THR A 1 142 ? 12.812 -1.541 1.007 1 94.69 142 THR A CA 1
ATOM 1077 C C . THR A 1 142 ? 12.562 -3.014 0.701 1 94.69 142 THR A C 1
ATOM 1079 O O . THR A 1 142 ? 12.719 -3.453 -0.44 1 94.69 142 THR A O 1
ATOM 1082 N N . THR A 1 143 ? 12.289 -3.75 1.737 1 95 143 THR A N 1
ATOM 1083 C CA . THR A 1 143 ? 11.844 -5.137 1.671 1 95 143 THR A CA 1
ATOM 1084 C C . THR A 1 143 ? 10.57 -5.336 2.482 1 95 143 THR A C 1
ATOM 1086 O O . THR A 1 143 ? 10.422 -4.762 3.564 1 95 143 THR A O 1
ATOM 1089 N N . GLY A 1 144 ? 9.695 -6.102 1.912 1 95.25 144 GLY A N 1
ATOM 1090 C CA . GLY A 1 144 ? 8.461 -6.406 2.623 1 95.25 144 GLY A CA 1
ATOM 1091 C C . GLY A 1 144 ? 8.008 -7.844 2.449 1 95.25 144 GLY A C 1
ATOM 1092 O O . GLY A 1 144 ? 8.523 -8.562 1.586 1 95.25 144 GLY A O 1
ATOM 1093 N N . PHE A 1 145 ? 7.078 -8.211 3.357 1 96.12 145 PHE A N 1
ATOM 1094 C CA . PHE A 1 145 ? 6.52 -9.555 3.324 1 96.12 145 PHE A CA 1
ATOM 1095 C C . PHE A 1 145 ? 4.996 -9.508 3.234 1 96.12 145 PHE A C 1
ATOM 1097 O O . PHE A 1 145 ? 4.348 -8.781 3.988 1 96.12 145 PHE A O 1
ATOM 1104 N N . PHE A 1 146 ? 4.539 -10.266 2.35 1 96.25 146 PHE A N 1
ATOM 1105 C CA . PHE A 1 146 ? 3.109 -10.391 2.1 1 96.25 146 PHE A CA 1
ATOM 1106 C C . PHE A 1 146 ? 2.641 -11.828 2.305 1 96.25 146 PHE A C 1
ATOM 1108 O O . PHE A 1 146 ? 3.32 -12.766 1.896 1 96.25 146 PHE A O 1
ATOM 1115 N N . VAL A 1 147 ? 1.489 -11.961 2.932 1 97 147 VAL A N 1
ATOM 1116 C CA . VAL A 1 147 ? 0.887 -13.281 3.088 1 97 147 VAL A CA 1
ATOM 1117 C C . VAL A 1 147 ? -0.41 -13.352 2.285 1 97 147 VAL A C 1
ATOM 1119 O O . VAL A 1 147 ? -1.312 -12.531 2.473 1 97 147 VAL A O 1
ATOM 1122 N N . PHE A 1 148 ? -0.441 -14.305 1.46 1 96.94 148 PHE A N 1
ATOM 1123 C CA . PHE A 1 148 ? -1.63 -14.57 0.661 1 96.94 148 PHE A CA 1
ATOM 1124 C C . PHE A 1 148 ? -2.227 -15.93 1.022 1 96.94 148 PHE A C 1
ATOM 1126 O O . PHE A 1 148 ? -1.509 -16.844 1.441 1 96.94 148 PHE A O 1
ATOM 1133 N N . VAL A 1 149 ? -3.518 -16.031 0.815 1 97 149 VAL A N 1
ATOM 1134 C CA . VAL A 1 149 ? -4.234 -17.281 0.984 1 97 149 VAL A CA 1
ATOM 1135 C C . VAL A 1 149 ? -4.895 -17.688 -0.333 1 97 149 VAL A C 1
ATOM 1137 O O . VAL A 1 149 ? -5.609 -16.891 -0.943 1 97 149 VAL A O 1
ATOM 1140 N N . ALA A 1 150 ? -4.641 -18.844 -0.781 1 97.25 150 ALA A N 1
ATOM 1141 C CA . ALA A 1 150 ? -5.32 -19.375 -1.961 1 97.25 150 ALA A CA 1
ATOM 1142 C C . ALA A 1 150 ? -6.777 -19.703 -1.653 1 97.25 150 ALA A C 1
ATOM 1144 O O . ALA A 1 150 ? -7.082 -20.281 -0.606 1 97.25 150 ALA A O 1
ATOM 1145 N N . VAL A 1 151 ? -7.609 -19.328 -2.609 1 95.44 151 VAL A N 1
ATOM 1146 C CA . VAL A 1 151 ? -9.031 -19.578 -2.361 1 95.44 151 VAL A CA 1
ATOM 1147 C C . VAL A 1 151 ? -9.672 -20.203 -3.6 1 95.44 151 VAL A C 1
ATOM 1149 O O . VAL A 1 151 ? -9.164 -20.047 -4.715 1 95.44 151 VAL A O 1
ATOM 1152 N N . ASP A 1 152 ? -10.758 -20.891 -3.375 1 93.75 152 ASP A N 1
ATOM 1153 C CA . ASP A 1 152 ? -11.523 -21.469 -4.48 1 93.75 152 ASP A CA 1
ATOM 1154 C C . ASP A 1 152 ? -12.617 -20.5 -4.941 1 93.75 152 ASP A C 1
ATOM 1156 O O . ASP A 1 152 ? -12.609 -19.328 -4.57 1 93.75 152 ASP A O 1
ATOM 1160 N N . GLU A 1 153 ? -13.469 -20.984 -5.773 1 89.06 153 GLU A N 1
ATOM 1161 C CA . GLU A 1 153 ? -14.492 -20.141 -6.391 1 89.06 153 GLU A CA 1
ATOM 1162 C C . GLU A 1 153 ? -15.492 -19.641 -5.352 1 89.06 153 GLU A C 1
ATOM 1164 O O . GLU A 1 153 ? -16.219 -18.672 -5.598 1 89.06 153 GLU A O 1
ATOM 1169 N N . HIS A 1 154 ? -15.516 -20.25 -4.215 1 90 154 HIS A N 1
ATOM 1170 C CA . HIS A 1 154 ? -16.453 -19.875 -3.168 1 90 154 HIS A CA 1
ATOM 1171 C C . HIS A 1 154 ? -15.766 -19.047 -2.088 1 90 154 HIS A C 1
ATOM 1173 O O . HIS A 1 154 ? -16.375 -18.703 -1.074 1 90 154 HIS A O 1
ATOM 1179 N N . GLY A 1 155 ? -14.492 -18.766 -2.262 1 89 155 GLY A N 1
ATOM 1180 C CA . GLY A 1 155 ? -13.766 -17.953 -1.303 1 89 155 GLY A CA 1
ATOM 1181 C C . GLY A 1 155 ? -13.203 -18.75 -0.143 1 89 155 GLY A C 1
ATOM 1182 O O . GLY A 1 155 ? -12.742 -18.172 0.847 1 89 155 GLY A O 1
ATOM 1183 N N . LYS A 1 156 ? -13.25 -20.078 -0.341 1 94 156 LYS A N 1
ATOM 1184 C CA . LYS A 1 156 ? -12.719 -20.938 0.71 1 94 156 LYS A CA 1
ATOM 1185 C C . LYS A 1 156 ? -11.25 -21.266 0.455 1 94 156 LYS A C 1
ATOM 1187 O O . LYS A 1 156 ? -10.852 -21.531 -0.682 1 94 156 LYS A O 1
ATOM 1192 N N . PRO A 1 157 ? -10.547 -21.359 1.535 1 96.62 157 PRO A N 1
ATOM 1193 C CA . PRO A 1 157 ? -9.133 -21.688 1.357 1 96.62 157 PRO A CA 1
ATOM 1194 C C . PRO A 1 157 ? -8.922 -23.016 0.66 1 96.62 157 PRO A C 1
ATOM 1196 O O . PRO A 1 157 ? -9.664 -23.969 0.902 1 96.62 157 PRO A O 1
ATOM 1199 N N . ARG A 1 158 ? -7.926 -23.125 -0.148 1 97.25 158 ARG A N 1
ATOM 1200 C CA . ARG A 1 158 ? -7.559 -24.344 -0.837 1 97.25 158 ARG A CA 1
ATOM 1201 C C . ARG A 1 158 ? -6.059 -24.609 -0.724 1 97.25 158 ARG A C 1
ATOM 1203 O O . ARG A 1 158 ? -5.266 -23.672 -0.599 1 97.25 158 ARG A O 1
ATOM 1210 N N . PRO A 1 159 ? -5.66 -25.859 -0.842 1 97.12 159 PRO A N 1
ATOM 1211 C CA . PRO A 1 159 ? -4.238 -26.188 -0.704 1 97.12 159 PRO A CA 1
ATOM 1212 C C . PRO A 1 159 ? -3.391 -25.625 -1.847 1 97.12 159 PRO A C 1
ATOM 1214 O O . PRO A 1 159 ? -3.896 -25.438 -2.955 1 97.12 159 PRO A O 1
ATOM 1217 N N . VAL A 1 160 ? -2.164 -25.312 -1.485 1 96.56 160 VAL A N 1
ATOM 1218 C CA . VAL A 1 160 ? -1.2 -24.859 -2.48 1 96.56 160 VAL A CA 1
ATOM 1219 C C . VAL A 1 160 ? -0.022 -25.828 -2.543 1 96.56 160 VAL A C 1
ATOM 1221 O O . VAL A 1 160 ? 0.281 -26.5 -1.56 1 96.56 160 VAL A O 1
ATOM 1224 N N . PRO A 1 161 ? 0.629 -25.984 -3.732 1 94.12 161 PRO A N 1
ATOM 1225 C CA . PRO A 1 161 ? 1.799 -26.859 -3.84 1 94.12 161 PRO A CA 1
ATOM 1226 C C . PRO A 1 161 ? 2.93 -26.453 -2.898 1 94.12 161 PRO A C 1
ATOM 1228 O O . PRO A 1 161 ? 3.098 -25.266 -2.607 1 94.12 161 PRO A O 1
ATOM 1231 N N . PRO A 1 162 ? 3.643 -27.453 -2.457 1 92.12 162 PRO A N 1
ATOM 1232 C CA . PRO A 1 162 ? 4.793 -27.109 -1.621 1 92.12 162 PRO A CA 1
ATOM 1233 C C . PRO A 1 162 ? 5.891 -26.391 -2.396 1 92.12 162 PRO A C 1
ATOM 1235 O O . PRO A 1 162 ? 5.906 -26.422 -3.629 1 92.12 162 PRO A O 1
ATOM 1238 N N . LEU A 1 163 ? 6.676 -25.609 -1.598 1 88.88 163 LEU A N 1
ATOM 1239 C CA . LEU A 1 163 ? 7.805 -24.922 -2.221 1 88.88 163 LEU A CA 1
ATOM 1240 C C . LEU A 1 163 ? 8.875 -25.922 -2.643 1 88.88 163 LEU A C 1
ATOM 1242 O O . LEU A 1 163 ? 9.164 -26.875 -1.915 1 88.88 163 LEU A O 1
ATOM 1246 N N . ALA A 1 164 ? 9.289 -25.906 -3.924 1 76.69 164 ALA A N 1
ATOM 1247 C CA . ALA A 1 164 ? 10.305 -26.844 -4.395 1 76.69 164 ALA A CA 1
ATOM 1248 C C . ALA A 1 164 ? 11.625 -26.641 -3.65 1 76.69 164 ALA A C 1
ATOM 1250 O O . ALA A 1 164 ? 11.945 -25.531 -3.234 1 76.69 164 ALA A O 1
ATOM 1251 N N . ASP A 1 165 ? 12.188 -27.625 -2.953 1 62.72 165 ASP A N 1
ATOM 1252 C CA . ASP A 1 165 ? 13.438 -27.641 -2.197 1 62.72 165 ASP A CA 1
ATOM 1253 C C . ASP A 1 165 ? 14.438 -26.625 -2.76 1 62.72 165 ASP A C 1
ATOM 1255 O O . ASP A 1 165 ? 15.18 -26 -2.006 1 62.72 165 ASP A O 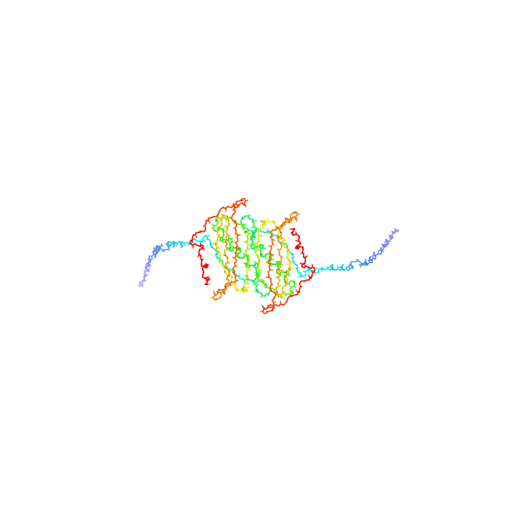1
ATOM 1259 N N . ASP A 1 166 ? 14.695 -26.469 -4.004 1 53 166 ASP A N 1
ATOM 1260 C CA . ASP A 1 166 ? 15.766 -25.641 -4.559 1 53 166 ASP A CA 1
ATOM 1261 C C . ASP A 1 166 ? 15.406 -24.156 -4.516 1 53 166 ASP A C 1
ATOM 1263 O O . ASP A 1 166 ? 16.297 -23.297 -4.445 1 53 166 ASP A O 1
ATOM 1267 N N . GLU A 1 167 ? 14.242 -23.797 -4.559 1 51.66 167 GLU A N 1
ATOM 1268 C CA . GLU A 1 167 ? 13.883 -22.391 -4.75 1 51.66 167 GLU A CA 1
ATOM 1269 C C . GLU A 1 167 ? 13.789 -21.672 -3.412 1 51.66 167 GLU A C 1
ATOM 1271 O O . GLU A 1 167 ? 13.711 -20.438 -3.377 1 51.66 167 GLU A O 1
ATOM 1276 N N . GLY A 1 168 ? 13.461 -22.297 -2.361 1 47.81 168 GLY A N 1
ATOM 1277 C CA . GLY A 1 168 ? 13.289 -21.688 -1.049 1 47.81 168 GLY A CA 1
ATOM 1278 C C . GLY A 1 168 ? 14.594 -21.234 -0.427 1 47.81 168 GLY A C 1
ATOM 1279 O O . GLY A 1 168 ? 14.602 -20.609 0.637 1 47.81 168 GLY A O 1
ATOM 1280 N N . GLY A 1 169 ? 15.688 -21.969 -0.631 1 41.31 169 GLY A N 1
ATOM 1281 C CA . GLY A 1 169 ? 16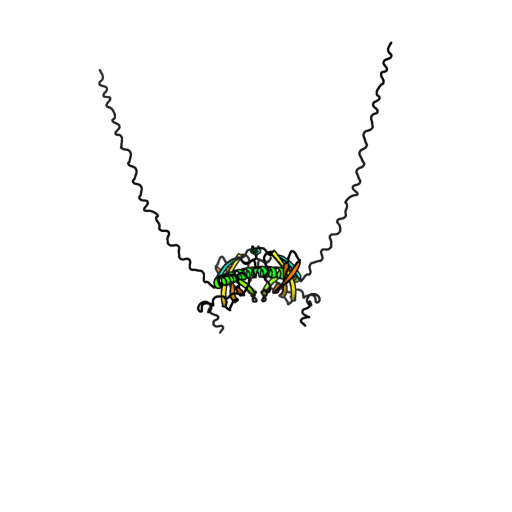.953 -21.812 0.057 1 41.31 169 GLY A CA 1
ATOM 1282 C C . GLY A 1 169 ? 17.703 -20.547 -0.334 1 41.31 169 GLY A C 1
ATOM 1283 O O . GLY A 1 169 ? 18.875 -20.594 -0.716 1 41.31 169 GLY A O 1
ATOM 1284 N N . ALA A 1 170 ? 17.109 -19.641 -0.909 1 40.12 170 ALA A N 1
ATOM 1285 C CA . ALA A 1 170 ? 18.078 -18.547 -1.027 1 40.12 170 ALA A CA 1
ATOM 1286 C C . ALA A 1 170 ? 18.766 -18.281 0.306 1 40.12 170 ALA A C 1
ATOM 1288 O O . ALA A 1 170 ? 18.219 -18.562 1.369 1 40.12 170 ALA A O 1
ATOM 1289 N N . GLU A 1 171 ? 20 -17.609 0.277 1 36.81 171 GLU A N 1
ATOM 1290 C CA . GLU A 1 171 ? 21.062 -17.391 1.25 1 36.81 171 GLU A CA 1
ATOM 1291 C C . GLU A 1 171 ? 20.547 -16.656 2.482 1 36.81 171 GLU A C 1
ATOM 1293 O O . GLU A 1 171 ? 20.375 -15.43 2.457 1 36.81 171 GLU A O 1
ATOM 1298 N N . ALA A 1 172 ? 19.531 -16.953 3.146 1 38 172 ALA A N 1
ATOM 1299 C CA . ALA A 1 172 ? 19.547 -16.469 4.523 1 38 172 ALA A CA 1
ATOM 1300 C C . ALA A 1 172 ? 20.922 -16.688 5.152 1 38 172 ALA A C 1
ATOM 1302 O 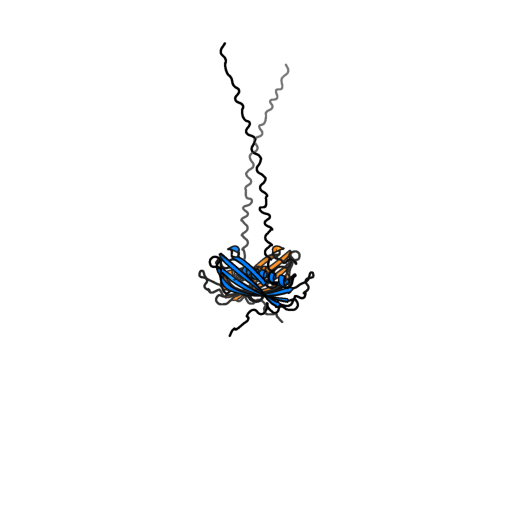O . ALA A 1 172 ? 21.094 -17.547 6.016 1 38 172 ALA A O 1
ATOM 1303 N N . ASP A 1 173 ? 21.922 -16.812 4.383 1 30.77 173 ASP A N 1
ATOM 1304 C CA . ASP A 1 173 ? 23.203 -17.203 4.984 1 30.77 173 ASP A CA 1
ATOM 1305 C C . ASP A 1 173 ? 23.5 -16.359 6.23 1 30.77 173 ASP A C 1
ATOM 1307 O O . ASP A 1 173 ? 22.797 -15.383 6.504 1 30.77 173 ASP A O 1
ATOM 1311 N N . ASP A 1 174 ? 24.812 -15.906 6.309 1 28.95 174 ASP A N 1
ATOM 1312 C CA . ASP A 1 174 ? 25.844 -15.797 7.336 1 28.95 174 ASP A CA 1
ATOM 1313 C C . ASP A 1 174 ? 25.766 -14.445 8.047 1 28.95 174 ASP A C 1
ATOM 1315 O O . ASP A 1 174 ? 26.266 -13.445 7.547 1 28.95 174 ASP A O 1
ATOM 1319 N N . ARG A 1 175 ? 24.594 -13.891 8.406 1 26.98 175 ARG A N 1
ATOM 1320 C CA . ARG A 1 175 ? 25.156 -13 9.414 1 26.98 175 ARG A CA 1
ATOM 1321 C C . ARG A 1 175 ? 26.109 -13.75 10.344 1 26.98 175 ARG A C 1
ATOM 1323 O O . ARG A 1 175 ? 25.75 -14.805 10.883 1 26.98 175 ARG A O 1
ATOM 1330 N N . PRO A 1 176 ? 27.359 -13.359 10.062 1 27.33 176 PRO A N 1
ATOM 1331 C CA . PRO A 1 176 ? 28.234 -13.891 11.117 1 27.33 176 PRO A CA 1
ATOM 1332 C C . PRO A 1 176 ? 27.703 -13.594 12.516 1 27.33 176 PRO A C 1
ATOM 1334 O O . PRO A 1 176 ? 26.922 -12.664 12.703 1 27.33 176 PRO A O 1
ATOM 1337 N N . MET B 1 1 ? -84 70.25 -51.531 1 30.97 1 MET B N 1
ATOM 1338 C CA . MET B 1 1 ? -82.562 70.5 -51.25 1 30.97 1 MET B CA 1
ATOM 1339 C C . MET B 1 1 ? -82.125 69.688 -50.031 1 30.97 1 MET B C 1
ATOM 1341 O O . MET B 1 1 ? -82.688 69.812 -48.938 1 30.97 1 MET B O 1
ATOM 1345 N N . PRO B 1 2 ? -81.625 68.375 -50.219 1 38 2 PRO B N 1
ATOM 1346 C CA . PRO B 1 2 ? -81.25 67.375 -49.25 1 38 2 PRO B CA 1
ATOM 1347 C C . PRO B 1 2 ? -80.062 67.75 -48.375 1 38 2 PRO B C 1
ATOM 1349 O O . PRO B 1 2 ? -79.062 68.312 -48.906 1 38 2 PRO B O 1
ATOM 1352 N N . ALA B 1 3 ? -80.312 68.438 -47.219 1 36.62 3 ALA B N 1
ATOM 1353 C CA . ALA B 1 3 ? -79.312 68.875 -46.219 1 36.62 3 ALA B CA 1
ATOM 1354 C C . ALA B 1 3 ? -78.375 67.688 -45.812 1 36.62 3 ALA B C 1
ATOM 1356 O O . ALA B 1 3 ? -78.875 66.625 -45.344 1 36.62 3 ALA B O 1
ATOM 1357 N N . SER B 1 4 ? -77.25 67.5 -46.469 1 37.12 4 SER B N 1
ATOM 1358 C CA . SER B 1 4 ? -76.125 66.562 -46.344 1 37.12 4 SER B CA 1
ATOM 1359 C C . SER B 1 4 ? -75.5 66.625 -44.938 1 37.12 4 SER B C 1
ATOM 1361 O O . SER B 1 4 ? -75.125 67.688 -44.469 1 37.12 4 SER B O 1
ATOM 1363 N N . PHE B 1 5 ? -76 65.812 -43.938 1 39 5 PHE B N 1
ATOM 1364 C CA . PHE B 1 5 ? -75.625 65.625 -42.562 1 39 5 PHE B CA 1
ATOM 1365 C C . PHE B 1 5 ? -74.125 65.188 -42.469 1 39 5 PHE B C 1
ATOM 1367 O O . PHE B 1 5 ? -73.812 64 -42.688 1 39 5 PHE B O 1
ATOM 1374 N N . ALA B 1 6 ? -73.125 66 -42.938 1 35.72 6 ALA B N 1
ATOM 1375 C CA . ALA B 1 6 ? -71.75 65.625 -42.812 1 35.72 6 ALA B CA 1
ATOM 1376 C C . ALA B 1 6 ? -71.312 65.562 -41.344 1 35.72 6 ALA B C 1
ATOM 1378 O O . ALA B 1 6 ? -71.25 66.562 -40.656 1 35.72 6 ALA B O 1
ATOM 1379 N N . ARG B 1 7 ? -71.75 64.562 -40.625 1 35.25 7 ARG B N 1
ATOM 1380 C CA . ARG B 1 7 ? -71.312 64.375 -39.25 1 35.25 7 ARG B CA 1
ATOM 1381 C C . ARG B 1 7 ? -69.812 64.188 -39.188 1 35.25 7 ARG B C 1
ATOM 1383 O O . ARG B 1 7 ? -69.188 63.344 -39.844 1 35.25 7 ARG B O 1
ATOM 1390 N N . ARG B 1 8 ? -69.062 65.188 -38.906 1 32.25 8 ARG B N 1
ATOM 1391 C CA . ARG B 1 8 ? -67.625 65.25 -38.688 1 32.25 8 ARG B CA 1
ATOM 1392 C C . ARG B 1 8 ? -67.188 64.312 -37.531 1 32.25 8 ARG B C 1
ATOM 1394 O O . ARG B 1 8 ? -67.688 64.5 -36.406 1 32.25 8 ARG B O 1
ATOM 1401 N N . ALA B 1 9 ? -66.688 63.062 -37.812 1 41.81 9 ALA B N 1
ATOM 1402 C CA . ALA B 1 9 ? -66.125 62.094 -36.906 1 41.81 9 ALA B CA 1
ATOM 1403 C C . ALA B 1 9 ? -64.938 62.688 -36.156 1 41.81 9 ALA B C 1
ATOM 1405 O O . ALA B 1 9 ? -63.938 63.062 -36.75 1 41.81 9 ALA B O 1
ATOM 1406 N N . THR B 1 10 ? -65.188 63.531 -35.094 1 34.16 10 THR B N 1
ATOM 1407 C CA . THR B 1 10 ? -64.062 64 -34.281 1 34.16 10 THR B CA 1
ATOM 1408 C C . THR B 1 10 ? -63.281 62.875 -33.688 1 34.16 10 THR B C 1
ATOM 1410 O O . THR B 1 10 ? -63.844 61.969 -33.031 1 34.16 10 THR B O 1
ATOM 1413 N N . HIS B 1 11 ? -62.25 62.375 -34.375 1 39 11 HIS B N 1
ATOM 1414 C CA . HIS B 1 11 ? -61.312 61.406 -33.906 1 39 11 HIS B CA 1
ATOM 1415 C C . HIS B 1 11 ? -60.656 61.844 -32.594 1 39 11 HIS B C 1
ATOM 1417 O O . HIS B 1 11 ? -59.906 62.812 -32.562 1 39 11 HIS B O 1
ATOM 1423 N N . GLU B 1 12 ? -61.312 61.688 -31.391 1 42 12 GLU B N 1
ATOM 1424 C CA . GLU B 1 12 ? -60.656 61.906 -30.094 1 42 12 GLU B CA 1
ATOM 1425 C C . GLU B 1 12 ? -59.312 61.156 -30.016 1 42 12 GLU B C 1
ATOM 1427 O O . GLU B 1 12 ? -59.25 59.969 -30.203 1 42 12 GLU B O 1
ATOM 1432 N N . ARG B 1 13 ? -58.188 61.781 -30.234 1 40 13 ARG B N 1
ATOM 1433 C CA . ARG B 1 13 ? -56.812 61.281 -30.031 1 40 13 ARG B CA 1
ATOM 1434 C C . ARG B 1 13 ? -56.656 60.719 -28.609 1 40 13 ARG B C 1
ATOM 1436 O O . ARG B 1 13 ? -56.781 61.438 -27.625 1 40 13 ARG B O 1
ATOM 1443 N N . ARG B 1 14 ? -56.969 59.438 -28.391 1 47.12 14 ARG B N 1
ATOM 1444 C CA . ARG B 1 14 ? -56.656 58.812 -27.109 1 47.12 14 ARG B CA 1
ATOM 1445 C C . ARG B 1 14 ? -55.188 59.031 -26.734 1 47.12 14 ARG B C 1
ATOM 1447 O O . ARG B 1 14 ? -54.312 58.781 -27.547 1 47.12 14 ARG B O 1
ATOM 1454 N N . PRO B 1 15 ? -54.938 59.812 -25.703 1 45.88 15 PRO B N 1
ATOM 1455 C CA . PRO B 1 15 ? -53.531 60.062 -25.344 1 45.88 15 PRO B CA 1
ATOM 1456 C C . PRO B 1 15 ? -52.75 58.75 -25.203 1 45.88 15 PRO B C 1
ATOM 1458 O O . PRO B 1 15 ? -53.312 57.688 -24.938 1 45.88 15 PRO B O 1
ATOM 1461 N N . TRP B 1 16 ? -51.469 58.656 -25.75 1 46.09 16 TRP B N 1
ATOM 1462 C CA . TRP B 1 16 ? -50.531 57.562 -25.734 1 46.09 16 TRP B CA 1
ATOM 1463 C C . TRP B 1 16 ? -50.281 57.062 -24.297 1 46.09 16 TRP B C 1
ATOM 1465 O O . TRP B 1 16 ? -50.219 57.875 -23.375 1 46.09 16 TRP B O 1
ATOM 1475 N N . PRO B 1 17 ? -50.531 55.844 -23.922 1 50.03 17 PRO B N 1
ATOM 1476 C CA . PRO B 1 17 ? -50.344 55.344 -22.562 1 50.03 17 PRO B CA 1
ATOM 1477 C C . PRO B 1 17 ? -48.969 55.719 -21.984 1 50.03 17 PRO B C 1
ATOM 1479 O O . PRO B 1 17 ? -48 55.781 -22.719 1 50.03 17 PRO B O 1
ATOM 1482 N N . GLN B 1 18 ? -48.812 56.438 -20.875 1 47.75 18 GLN B N 1
ATOM 1483 C CA . GLN B 1 18 ? -47.594 56.781 -20.172 1 47.75 18 GLN B CA 1
ATOM 1484 C C . GLN B 1 18 ? -46.75 55.562 -19.844 1 47.75 18 GLN B C 1
ATOM 1486 O O . GLN B 1 18 ? -47.312 54.469 -19.594 1 47.75 18 GLN B O 1
ATOM 1491 N N . PRO B 1 19 ? -45.469 55.5 -20.188 1 45.66 19 PRO B N 1
ATOM 1492 C CA . PRO B 1 19 ? -44.688 54.312 -19.875 1 45.66 19 PRO B CA 1
ATOM 1493 C C . PRO B 1 19 ? -44.719 53.969 -18.375 1 45.66 19 PRO B C 1
ATOM 1495 O O . PRO B 1 19 ? -44.844 54.844 -17.531 1 45.66 19 PRO B O 1
ATOM 1498 N N . ALA B 1 20 ? -45.062 52.75 -18 1 50.69 20 ALA B N 1
ATOM 1499 C CA . ALA B 1 20 ? -45.062 52.219 -16.625 1 50.69 20 ALA B CA 1
ATOM 1500 C C . ALA B 1 20 ? -43.781 52.594 -15.898 1 50.69 20 ALA B C 1
ATOM 1502 O O . ALA B 1 20 ? -42.719 52.625 -16.516 1 50.69 20 ALA B O 1
ATOM 1503 N N . ARG B 1 21 ? -43.875 53.25 -14.773 1 49.88 21 ARG B N 1
ATOM 1504 C CA . ARG B 1 21 ? -42.75 53.562 -13.906 1 49.88 21 ARG B CA 1
ATOM 1505 C C . ARG B 1 21 ? -41.844 52.344 -13.742 1 49.88 21 ARG B C 1
ATOM 1507 O O . ARG B 1 21 ? -42.344 51.219 -13.586 1 49.88 21 ARG B O 1
ATOM 1514 N N . PRO B 1 22 ? -40.531 52.438 -14.039 1 42.56 22 PRO B N 1
ATOM 1515 C CA . PRO B 1 22 ? -39.688 51.25 -13.859 1 42.56 22 PRO B CA 1
ATOM 1516 C C . PRO B 1 22 ? -39.844 50.625 -12.484 1 42.56 22 PRO B C 1
ATOM 1518 O O . PRO B 1 22 ? -40.031 51.312 -11.484 1 42.56 22 PRO B O 1
ATOM 1521 N N . LEU B 1 23 ? -40.375 49.438 -12.398 1 47.22 23 LEU B N 1
ATOM 1522 C CA . LEU B 1 23 ? -40.375 48.688 -11.156 1 47.22 23 LEU B CA 1
ATOM 1523 C C . LEU B 1 23 ? -39.094 48.906 -10.375 1 47.22 23 LEU B C 1
ATOM 1525 O O . LEU B 1 23 ? -38 48.844 -10.945 1 47.22 23 LEU B O 1
ATOM 1529 N N . HIS B 1 24 ? -39.094 49.75 -9.344 1 44.12 24 HIS B N 1
ATOM 1530 C CA . HIS B 1 24 ? -37.969 49.781 -8.414 1 44.12 24 HIS B CA 1
ATOM 1531 C C . HIS B 1 24 ? -37.406 48.375 -8.188 1 44.12 24 HIS B C 1
ATOM 1533 O O . HIS B 1 24 ? -38.125 47.469 -7.852 1 44.12 24 HIS B O 1
ATOM 1539 N N . SER B 1 25 ? -36.312 48 -8.844 1 44.69 25 SER B N 1
ATOM 1540 C CA . SER B 1 25 ? -35.469 46.875 -8.57 1 44.69 25 SER B CA 1
ATOM 1541 C C . SER B 1 25 ? -35.219 46.719 -7.074 1 44.69 25 SER B C 1
ATOM 1543 O O . SER B 1 25 ? -34.156 47.125 -6.57 1 44.69 25 SER B O 1
ATOM 1545 N N . ASP B 1 26 ? -36.125 47.094 -6.18 1 48.25 26 ASP B N 1
ATOM 1546 C CA . ASP B 1 26 ? -35.812 46.688 -4.816 1 48.25 26 ASP B CA 1
ATOM 1547 C C . ASP B 1 26 ? -35.406 45.188 -4.766 1 48.25 26 ASP B C 1
ATOM 1549 O O . ASP B 1 26 ? -35.281 44.625 -3.682 1 48.25 26 ASP B O 1
ATOM 1553 N N . ALA B 1 27 ? -35.781 44.5 -5.832 1 46.19 27 ALA B N 1
ATOM 1554 C CA . ALA B 1 27 ? -35.625 43.062 -5.59 1 46.19 27 ALA B CA 1
ATOM 1555 C C . ALA B 1 27 ? -34.312 42.75 -4.883 1 46.19 27 ALA B C 1
ATOM 1557 O O . ALA B 1 27 ? -34.281 42.125 -3.83 1 46.19 27 ALA B O 1
ATOM 1558 N N . MET B 1 28 ? -33.438 42 -5.547 1 41.72 28 MET B N 1
ATOM 1559 C CA . MET B 1 28 ? -32.625 40.875 -5.121 1 41.72 28 MET B CA 1
ATOM 1560 C C . MET B 1 28 ? -31.297 41.375 -4.523 1 41.72 28 MET B C 1
ATOM 1562 O O . MET B 1 28 ? -30.266 41.375 -5.184 1 41.72 28 MET B O 1
ATOM 1566 N N . SER B 1 29 ? -31.266 42.656 -4.102 1 48.5 29 SER B N 1
ATOM 1567 C CA . SER B 1 29 ? -30.016 42.719 -3.365 1 48.5 29 SER B CA 1
ATOM 1568 C C . SER B 1 29 ? -29.953 41.656 -2.273 1 48.5 29 SER B C 1
ATOM 1570 O O . SER B 1 29 ? -30.266 41.938 -1.114 1 48.5 29 SER B O 1
ATOM 1572 N N . GLU B 1 30 ? -30.547 40.469 -2.449 1 50.84 30 GLU B N 1
ATOM 1573 C CA . GLU B 1 30 ? -30.188 39.469 -1.461 1 50.84 30 GLU B CA 1
ATOM 1574 C C . GLU B 1 30 ? -28.719 39.562 -1.079 1 50.84 30 GLU B C 1
ATOM 1576 O O . GLU B 1 30 ? -27.828 39.469 -1.939 1 50.84 30 GLU B O 1
ATOM 1581 N N . SER B 1 31 ? -28.344 40.375 -0.077 1 55.38 31 SER B N 1
ATOM 1582 C CA . SER B 1 31 ? -27.016 40.25 0.512 1 55.38 31 SER B CA 1
ATOM 1583 C C . SER B 1 31 ? -26.531 38.812 0.471 1 55.38 31 SER B C 1
ATOM 1585 O O . SER B 1 31 ? -27.312 37.875 0.716 1 55.38 31 SER B O 1
ATOM 1587 N N . PRO B 1 32 ? -25.531 38.5 -0.293 1 55.81 32 PRO B N 1
ATOM 1588 C CA . PRO B 1 32 ? -25.078 37.094 -0.235 1 55.81 32 PRO B CA 1
ATOM 1589 C C . PRO B 1 32 ? -25.109 36.531 1.179 1 55.81 32 PRO B C 1
ATOM 1591 O O . PRO B 1 32 ? -24.859 37.25 2.148 1 55.81 32 PRO B O 1
ATOM 1594 N N . SER B 1 33 ? -26.094 35.781 1.557 1 59.75 33 SER B N 1
ATOM 1595 C CA . SER B 1 33 ? -26.016 35.031 2.818 1 59.75 33 SER B CA 1
ATOM 1596 C C . SER B 1 33 ? -24.562 34.812 3.232 1 59.75 33 SER B C 1
ATOM 1598 O O . SER B 1 33 ? -23.703 34.562 2.391 1 59.75 33 SER B O 1
ATOM 1600 N N . PRO B 1 34 ? -24.141 35.312 4.391 1 56.41 34 PRO B N 1
ATOM 1601 C CA . PRO B 1 34 ? -22.75 35.125 4.805 1 56.41 34 PRO B CA 1
ATOM 1602 C C . PRO B 1 34 ? -22.25 33.719 4.543 1 56.41 34 PRO B C 1
ATOM 1604 O O . PRO B 1 34 ? -23.031 32.75 4.602 1 56.41 34 PRO B O 1
ATOM 1607 N N . ALA B 1 35 ? -21.234 33.562 3.793 1 59.06 35 ALA B N 1
ATOM 1608 C CA . ALA B 1 35 ? -20.594 32.281 3.555 1 59.06 35 ALA B CA 1
ATOM 1609 C C . ALA B 1 35 ? -20.562 31.438 4.828 1 59.06 35 ALA B C 1
ATOM 1611 O O . ALA B 1 35 ? -20.375 31.969 5.926 1 59.06 35 ALA B O 1
ATOM 1612 N N . ARG B 1 36 ? -21.359 30.438 5.008 1 59.56 36 ARG B N 1
ATOM 1613 C CA . ARG B 1 36 ? -21.266 29.516 6.137 1 59.56 36 ARG B CA 1
ATOM 1614 C C . ARG B 1 36 ? -19.828 29.312 6.566 1 59.56 36 ARG B C 1
ATOM 1616 O O . ARG B 1 36 ? -18.938 29.125 5.727 1 59.56 36 ARG B O 1
ATOM 1623 N N . PRO B 1 37 ? -19.406 29.734 7.805 1 54.25 37 PRO B N 1
ATOM 1624 C CA . PRO B 1 37 ? -18.016 29.547 8.242 1 54.25 37 PRO B CA 1
ATOM 1625 C C . PRO B 1 37 ? -17.516 28.125 8 1 54.25 37 PRO B C 1
ATOM 1627 O O . PRO B 1 37 ? -18.203 27.156 8.312 1 54.25 37 PRO B O 1
ATOM 1630 N N . ILE B 1 38 ? -16.734 27.859 7.109 1 57.22 38 ILE B N 1
ATOM 1631 C CA . ILE B 1 38 ? -16.109 26.562 6.848 1 57.22 38 ILE B CA 1
ATOM 1632 C C . ILE B 1 38 ? -15.219 26.172 8.023 1 57.22 38 ILE B C 1
ATOM 1634 O O . ILE B 1 38 ? -14.344 26.938 8.438 1 57.22 38 ILE B O 1
ATOM 1638 N N . THR B 1 39 ? -15.758 25.375 9.047 1 56.5 39 THR B N 1
ATOM 1639 C CA . THR B 1 39 ? -14.969 24.859 10.156 1 56.5 39 THR B CA 1
ATOM 1640 C C . THR B 1 39 ? -13.672 24.234 9.648 1 56.5 39 THR B C 1
ATOM 1642 O O . THR B 1 39 ? -13.695 23.406 8.75 1 56.5 39 THR B O 1
ATOM 1645 N N . PRO B 1 40 ? -12.617 24.828 10.086 1 59.91 40 PRO B N 1
ATOM 1646 C CA . PRO B 1 40 ? -11.336 24.266 9.648 1 59.91 40 PRO B CA 1
ATOM 1647 C C . PRO B 1 40 ? -11.227 22.781 9.938 1 59.91 40 PRO B C 1
ATOM 1649 O O . PRO B 1 40 ? -11.773 22.281 10.93 1 59.91 40 PRO B O 1
ATOM 1652 N N . ALA B 1 41 ? -10.805 22.062 9.016 1 62.25 41 ALA B N 1
ATOM 1653 C CA . ALA B 1 41 ? -10.547 20.641 9.211 1 62.25 41 ALA B CA 1
ATOM 1654 C C . ALA B 1 41 ? -9.617 20.406 10.398 1 62.25 41 ALA B C 1
ATOM 1656 O O . ALA B 1 41 ? -8.719 21.219 10.664 1 62.25 41 ALA B O 1
ATOM 1657 N N . PRO B 1 42 ? -10.031 19.391 11.227 1 68.56 42 PRO B N 1
ATOM 1658 C CA . PRO B 1 42 ? -9.125 19.109 12.344 1 68.56 42 PRO B CA 1
ATOM 1659 C C . PRO B 1 42 ? -7.68 18.906 11.891 1 68.56 42 PRO B C 1
ATOM 1661 O O . PRO B 1 42 ? -7.43 18.234 10.891 1 68.56 42 PRO B O 1
ATOM 1664 N N . ARG B 1 43 ? -6.75 19.516 12.477 1 73.81 43 ARG B N 1
ATOM 1665 C CA . ARG B 1 43 ? -5.348 19.594 12.07 1 73.81 43 ARG B CA 1
ATOM 1666 C C . ARG B 1 43 ? -4.676 18.234 12.164 1 73.81 43 ARG B C 1
ATOM 1668 O O . ARG B 1 43 ? -3.676 17.984 11.492 1 73.81 43 ARG B O 1
ATOM 1675 N N . SER B 1 44 ? -5.316 17.203 12.734 1 84.56 44 SER B N 1
ATOM 1676 C CA . SER B 1 44 ? -4.602 15.945 12.945 1 84.56 44 SER B CA 1
ATOM 1677 C C . SER B 1 44 ? -5.434 14.75 12.5 1 84.56 44 SER B C 1
ATOM 1679 O O . SER B 1 44 ? -5.32 13.656 13.07 1 84.56 44 SER B O 1
ATOM 1681 N N . ARG B 1 45 ? -6.316 15.125 11.586 1 91.62 45 ARG B N 1
ATOM 1682 C CA . ARG B 1 45 ? -7.203 14.055 11.133 1 91.62 45 ARG B CA 1
ATOM 1683 C C . ARG B 1 45 ? -7.539 14.219 9.656 1 91.62 45 ARG B C 1
ATOM 1685 O O . ARG B 1 45 ? -7.523 15.336 9.125 1 91.62 45 ARG B O 1
ATOM 1692 N N . ALA B 1 46 ? -7.773 13.086 8.953 1 95.06 46 ALA B N 1
ATOM 1693 C CA . ALA B 1 46 ? -8.219 13.07 7.566 1 95.06 46 ALA B CA 1
ATOM 1694 C C . ALA B 1 46 ? -9.219 11.945 7.324 1 95.06 46 ALA B C 1
ATOM 1696 O O . ALA B 1 46 ? -9 10.805 7.754 1 95.06 46 ALA B O 1
ATOM 1697 N N . ARG B 1 47 ? -10.242 12.305 6.652 1 95.62 47 ARG B N 1
ATOM 1698 C CA . ARG B 1 47 ? -11.234 11.32 6.238 1 95.62 47 ARG B CA 1
ATOM 1699 C C . ARG B 1 47 ? -11.398 11.312 4.723 1 95.62 47 ARG B C 1
ATOM 1701 O O . ARG B 1 47 ? -11.375 12.367 4.082 1 95.62 47 ARG B O 1
ATOM 1708 N N . MET B 1 48 ? -11.578 10.094 4.215 1 96.06 48 MET B N 1
ATOM 1709 C CA . MET B 1 48 ? -11.719 9.906 2.773 1 96.06 48 MET B CA 1
ATOM 1710 C C . MET B 1 48 ? -12.727 8.805 2.465 1 96.06 48 MET B C 1
ATOM 1712 O O . MET B 1 48 ? -12.945 7.91 3.285 1 96.06 48 MET B O 1
ATOM 1716 N N . LEU B 1 49 ? -13.391 8.969 1.317 1 96.19 49 LEU B N 1
ATOM 1717 C CA . LEU B 1 49 ? -14.281 7.945 0.777 1 96.19 49 LEU B CA 1
ATOM 1718 C C . LEU B 1 49 ? -13.953 7.656 -0.683 1 96.19 49 LEU B C 1
ATOM 1720 O O . LEU B 1 49 ? -13.828 8.578 -1.491 1 96.19 49 LEU B O 1
ATOM 1724 N N . GLU B 1 50 ? -13.773 6.363 -0.934 1 97.06 50 GLU B N 1
ATOM 1725 C CA . GLU B 1 50 ? -13.438 5.969 -2.297 1 97.06 50 GLU B CA 1
ATOM 1726 C C . GLU B 1 50 ? -14.297 4.797 -2.76 1 97.06 50 GLU B C 1
ATOM 1728 O O . GLU B 1 50 ? -14.461 3.814 -2.031 1 97.06 50 GLU B O 1
ATOM 1733 N N . LEU B 1 51 ? -14.828 4.906 -3.996 1 96.5 51 LEU B N 1
ATOM 1734 C CA . LEU B 1 51 ? -15.547 3.785 -4.586 1 96.5 51 LEU B CA 1
ATOM 1735 C C . LEU B 1 51 ? -14.578 2.752 -5.148 1 96.5 51 LEU B C 1
ATOM 1737 O O . LEU B 1 51 ? -13.523 3.109 -5.676 1 96.5 51 LEU B O 1
ATOM 1741 N N . VAL B 1 52 ? -14.977 1.527 -5.027 1 97.19 52 VAL B N 1
ATOM 1742 C CA . VAL B 1 52 ? -14.148 0.444 -5.547 1 97.19 52 VAL B CA 1
ATOM 1743 C C . VAL B 1 52 ? -14.617 0.068 -6.953 1 97.19 52 VAL B C 1
ATOM 1745 O O . VAL B 1 52 ? -15.766 -0.338 -7.145 1 97.19 52 VAL B O 1
ATOM 1748 N N . PHE B 1 53 ? -13.727 0.166 -7.898 1 96.06 53 PHE B N 1
ATOM 1749 C CA . PHE B 1 53 ? -14.016 -0.163 -9.289 1 96.06 53 PHE B CA 1
ATOM 1750 C C . PHE B 1 53 ? -13.336 -1.468 -9.688 1 96.06 53 PHE B C 1
ATOM 1752 O O . PHE B 1 53 ? -12.438 -1.946 -8.992 1 96.06 53 PHE B O 1
ATOM 1759 N N . PRO B 1 54 ? -13.75 -2.086 -10.758 1 95.62 54 PRO B N 1
ATOM 1760 C CA . PRO B 1 54 ? -13.164 -3.352 -11.203 1 95.62 54 PRO B CA 1
ATOM 1761 C C . PRO B 1 54 ? -11.648 -3.275 -11.367 1 95.62 54 PRO B C 1
ATOM 1763 O O . PRO B 1 54 ? -10.938 -4.25 -11.086 1 95.62 54 PRO B O 1
ATOM 1766 N N . LYS B 1 55 ? -11.109 -2.111 -11.711 1 92.88 55 LYS B N 1
ATOM 1767 C CA . LYS B 1 55 ? -9.672 -1.963 -11.922 1 92.88 55 LYS B CA 1
ATOM 1768 C C . LYS B 1 55 ? -8.914 -2.102 -10.609 1 92.88 55 LYS B C 1
ATOM 1770 O O . LYS B 1 55 ? -7.691 -2.273 -10.609 1 92.88 55 LYS B O 1
ATOM 1775 N N . ASP B 1 56 ? -9.594 -1.959 -9.523 1 94.75 56 ASP B N 1
ATOM 1776 C CA . ASP B 1 56 ? -8.984 -1.999 -8.203 1 94.75 56 ASP B CA 1
ATOM 1777 C C . ASP B 1 56 ? -9.023 -3.41 -7.617 1 94.75 56 ASP B C 1
ATOM 1779 O O . ASP B 1 56 ? -8.586 -3.635 -6.488 1 94.75 56 ASP B O 1
ATOM 1783 N N . THR B 1 57 ? -9.586 -4.391 -8.383 1 93 57 THR B N 1
ATOM 1784 C CA . THR B 1 57 ? -9.891 -5.699 -7.812 1 93 57 THR B CA 1
ATOM 1785 C C . THR B 1 57 ? -9.195 -6.805 -8.602 1 93 57 THR B C 1
ATOM 1787 O O . THR B 1 57 ? -8.734 -6.582 -9.727 1 93 57 THR B O 1
ATOM 1790 N N . ASN B 1 58 ? -9.07 -7.945 -7.93 1 86.81 58 ASN B N 1
ATOM 1791 C CA . ASN B 1 58 ? -8.625 -9.148 -8.633 1 86.81 58 ASN B CA 1
ATOM 1792 C C . ASN B 1 58 ? -9.75 -9.773 -9.438 1 86.81 58 ASN B C 1
ATOM 1794 O O . ASN B 1 58 ? -10.836 -9.195 -9.562 1 86.81 58 ASN B O 1
ATOM 1798 N N . TYR B 1 59 ? -9.43 -10.859 -10.094 1 85.5 59 TYR B N 1
ATOM 1799 C CA . TYR B 1 59 ? -10.406 -11.453 -11 1 85.5 59 TYR B CA 1
ATOM 1800 C C . TYR B 1 59 ? -11.609 -12 -10.227 1 85.5 59 TYR B C 1
ATOM 1802 O O . TYR B 1 59 ? -12.648 -12.297 -10.82 1 85.5 59 TYR B O 1
ATOM 1810 N N . LEU B 1 60 ? -11.539 -12.141 -8.883 1 87.88 60 LEU B N 1
ATOM 1811 C CA . LEU B 1 60 ? -12.656 -12.578 -8.062 1 87.88 60 LEU B CA 1
ATOM 1812 C C . LEU B 1 60 ? -13.484 -11.391 -7.586 1 87.88 60 LEU B C 1
ATOM 1814 O O . LEU B 1 60 ? -14.5 -11.57 -6.902 1 87.88 60 LEU B O 1
ATOM 1818 N N . GLY B 1 61 ? -13.023 -10.242 -7.918 1 91.62 61 GLY B N 1
ATOM 1819 C CA . GLY B 1 61 ? -13.766 -9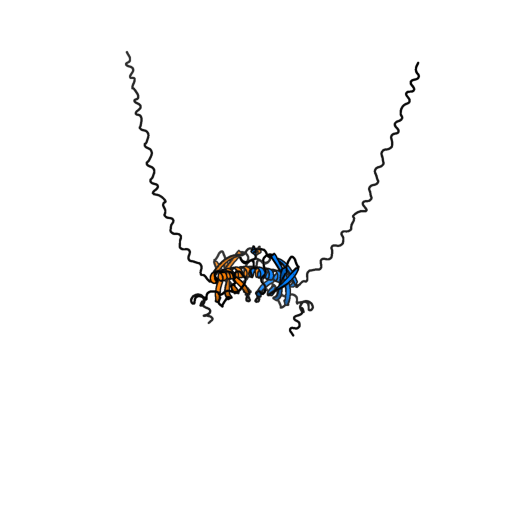.047 -7.566 1 91.62 61 GLY B CA 1
ATOM 1820 C C . GLY B 1 61 ? -13.398 -8.492 -6.203 1 91.62 61 GLY B C 1
ATOM 1821 O O . GLY B 1 61 ? -14.078 -7.605 -5.68 1 91.62 61 GLY B O 1
ATOM 1822 N N . THR B 1 62 ? -12.367 -9 -5.633 1 91.75 62 THR B N 1
ATOM 1823 C CA . THR B 1 62 ? -11.883 -8.508 -4.348 1 91.75 62 THR B CA 1
ATOM 1824 C C . THR B 1 62 ? -10.781 -7.473 -4.547 1 91.75 62 THR B C 1
ATOM 1826 O O . THR B 1 62 ? -9.891 -7.656 -5.383 1 91.75 62 THR B O 1
ATOM 1829 N N . ALA B 1 63 ? -10.875 -6.422 -3.783 1 94.88 63 ALA B N 1
ATOM 1830 C CA . ALA B 1 63 ? -9.906 -5.336 -3.914 1 94.88 63 ALA B CA 1
ATOM 1831 C C . ALA B 1 63 ? -8.492 -5.824 -3.633 1 94.88 63 ALA B C 1
ATOM 1833 O O . ALA B 1 63 ? -8.266 -6.602 -2.699 1 94.88 63 ALA B O 1
ATOM 1834 N N . PHE B 1 64 ? -7.543 -5.387 -4.445 1 92.12 64 PHE B N 1
ATOM 1835 C CA . PHE B 1 64 ? -6.137 -5.652 -4.164 1 92.12 64 PHE B CA 1
ATOM 1836 C C . PHE B 1 64 ? -5.715 -5.004 -2.85 1 92.12 64 PHE B C 1
ATOM 1838 O O . PHE B 1 64 ? -6.105 -3.873 -2.557 1 92.12 64 PHE B O 1
ATOM 1845 N N . GLY B 1 65 ? -4.891 -5.707 -2.115 1 93.44 65 GLY B N 1
ATOM 1846 C CA . GLY B 1 65 ? -4.379 -5.117 -0.888 1 93.44 65 GLY B CA 1
ATOM 1847 C C . GLY B 1 65 ? -3.602 -3.836 -1.119 1 93.44 65 GLY B C 1
ATOM 1848 O O . GLY B 1 65 ? -3.676 -2.904 -0.316 1 93.44 65 GLY B O 1
ATOM 1849 N N . GLY B 1 66 ? -2.875 -3.814 -2.15 1 93.31 66 GLY B N 1
ATOM 1850 C CA . GLY B 1 66 ? -2.084 -2.643 -2.49 1 93.31 66 GLY B CA 1
ATOM 1851 C C . GLY B 1 66 ? -2.928 -1.411 -2.758 1 93.31 66 GLY B C 1
ATOM 1852 O O . GLY B 1 66 ? -2.5 -0.287 -2.486 1 93.31 66 GLY B O 1
ATOM 1853 N N . PHE B 1 67 ? -4.051 -1.647 -3.324 1 94.31 67 PHE B N 1
ATOM 1854 C CA . PHE B 1 67 ? -4.988 -0.551 -3.541 1 94.31 67 PHE B CA 1
ATOM 1855 C C . PHE B 1 67 ? -5.441 0.045 -2.213 1 94.31 67 PHE B C 1
ATOM 1857 O O . PHE B 1 67 ? -5.371 1.261 -2.018 1 94.31 67 PHE B O 1
ATOM 1864 N N . VAL B 1 68 ? -5.836 -0.76 -1.337 1 95.94 68 VAL B N 1
ATOM 1865 C CA . VAL B 1 68 ? -6.277 -0.311 -0.021 1 95.94 68 VAL B CA 1
ATOM 1866 C C . VAL B 1 68 ? -5.125 0.383 0.702 1 95.94 68 VAL B C 1
ATOM 1868 O O . VAL B 1 68 ? -5.301 1.467 1.264 1 95.94 68 VAL B O 1
ATOM 1871 N N . LEU B 1 69 ? -3.984 -0.187 0.637 1 95 69 LEU B N 1
ATOM 1872 C CA . LEU B 1 69 ? -2.814 0.374 1.302 1 95 69 LEU B CA 1
ATOM 1873 C C . LEU B 1 69 ? -2.469 1.745 0.73 1 95 69 LEU B C 1
ATOM 1875 O O . LEU B 1 69 ? -2.059 2.645 1.467 1 95 69 LEU B O 1
ATOM 1879 N N . SER B 1 70 ? -2.584 1.845 -0.548 1 95.25 70 SER B N 1
ATOM 1880 C CA . SER B 1 70 ? -2.301 3.131 -1.174 1 95.25 70 SER B CA 1
ATOM 1881 C C . SER B 1 70 ? -3.258 4.211 -0.679 1 95.25 70 SER B C 1
ATOM 1883 O O . SER B 1 70 ? -2.855 5.355 -0.466 1 95.25 70 SER B O 1
ATOM 1885 N N . LEU B 1 71 ? -4.496 3.861 -0.551 1 96.38 71 LEU B N 1
ATOM 1886 C CA . LEU B 1 71 ? -5.477 4.801 -0.011 1 96.38 71 LEU B CA 1
ATOM 1887 C C . LEU B 1 71 ? -5.156 5.141 1.441 1 96.38 71 LEU B C 1
ATOM 1889 O O . LEU B 1 71 ? -5.281 6.293 1.854 1 96.38 71 LEU B O 1
ATOM 1893 N N . MET B 1 72 ? -4.758 4.117 2.182 1 96.44 72 MET B N 1
ATOM 1894 C CA . MET B 1 72 ? -4.379 4.344 3.572 1 96.44 72 MET B CA 1
ATOM 1895 C C . MET B 1 72 ? -3.215 5.324 3.666 1 96.44 72 MET B C 1
ATOM 1897 O O . MET B 1 72 ? -3.246 6.258 4.473 1 96.44 72 MET B O 1
ATOM 1901 N N . ASP B 1 73 ? -2.24 5.094 2.9 1 96 73 ASP B N 1
ATOM 1902 C CA . ASP B 1 73 ? -1.069 5.965 2.893 1 96 73 ASP B CA 1
ATOM 1903 C C . ASP B 1 73 ? -1.455 7.402 2.545 1 96 73 ASP B C 1
ATOM 1905 O O . ASP B 1 73 ? -0.934 8.352 3.135 1 96 73 ASP B O 1
ATOM 1909 N N . LYS B 1 74 ? -2.295 7.516 1.53 1 94.75 74 LYS B N 1
ATOM 1910 C CA . LYS B 1 74 ? -2.766 8.844 1.139 1 94.75 74 LYS B CA 1
ATOM 1911 C C . LYS B 1 74 ? -3.469 9.539 2.299 1 94.75 74 LYS B C 1
ATOM 1913 O O . LYS B 1 74 ? -3.166 10.695 2.609 1 94.75 74 LYS B O 1
ATOM 1918 N N . ALA B 1 75 ? -4.371 8.852 2.91 1 96.81 75 ALA B N 1
ATOM 1919 C CA . ALA B 1 75 ? -5.082 9.414 4.051 1 96.81 75 ALA B CA 1
ATOM 1920 C C . ALA B 1 75 ? -4.117 9.773 5.18 1 96.81 75 ALA B C 1
ATOM 1922 O O . ALA B 1 75 ? -4.215 10.852 5.77 1 96.81 75 ALA B O 1
ATOM 1923 N N . ALA B 1 76 ? -3.23 8.875 5.449 1 96.94 76 ALA B N 1
ATOM 1924 C CA . ALA B 1 76 ? -2.244 9.102 6.504 1 96.94 76 ALA B CA 1
ATOM 1925 C C . ALA B 1 76 ? -1.376 10.312 6.188 1 96.94 76 ALA B C 1
ATOM 1927 O O . ALA B 1 76 ? -1.08 11.125 7.074 1 96.94 76 ALA B O 1
ATOM 1928 N N . SER B 1 77 ? -0.977 10.406 5.012 1 95.75 77 SER B N 1
ATOM 1929 C CA . SER B 1 77 ? -0.125 11.516 4.586 1 95.75 77 SER B CA 1
ATOM 1930 C C . SER B 1 77 ? -0.835 12.852 4.75 1 95.75 77 SER B C 1
ATOM 1932 O O . SER B 1 77 ? -0.229 13.836 5.188 1 95.75 77 SER B O 1
ATOM 1934 N N . VAL B 1 78 ? -2.059 12.906 4.387 1 94.88 78 VAL B N 1
ATOM 1935 C CA . VAL B 1 78 ? -2.834 14.133 4.523 1 94.88 78 VAL B CA 1
ATOM 1936 C C . VAL B 1 78 ? -2.902 14.539 5.992 1 94.88 78 VAL B C 1
ATOM 1938 O O . VAL B 1 78 ? -2.666 15.703 6.332 1 94.88 78 VAL B O 1
ATOM 1941 N N . ALA B 1 79 ? -3.199 13.586 6.852 1 96.69 79 ALA B N 1
ATOM 1942 C CA . ALA B 1 79 ? -3.229 13.875 8.281 1 96.69 79 ALA B CA 1
ATOM 1943 C C . ALA B 1 79 ? -1.871 14.375 8.773 1 96.69 79 ALA B C 1
ATOM 1945 O O . ALA B 1 79 ? -1.796 15.328 9.555 1 96.69 79 ALA B O 1
ATOM 1946 N N . ALA B 1 80 ? -0.856 13.75 8.328 1 96.62 80 ALA B N 1
ATOM 1947 C CA . ALA B 1 80 ? 0.501 14.094 8.742 1 96.62 80 ALA B CA 1
ATOM 1948 C C . ALA B 1 80 ? 0.872 15.5 8.289 1 96.62 80 ALA B C 1
ATOM 1950 O O . ALA B 1 80 ? 1.41 16.297 9.062 1 96.62 80 ALA B O 1
ATOM 1951 N N . VAL B 1 81 ? 0.61 15.797 7.055 1 94.88 81 VAL B N 1
ATOM 1952 C CA . VAL B 1 81 ? 0.953 17.094 6.484 1 94.88 81 VAL B CA 1
ATOM 1953 C C . VAL B 1 81 ? 0.193 18.203 7.223 1 94.88 81 VAL B C 1
ATOM 1955 O O . VAL B 1 81 ? 0.76 19.25 7.535 1 94.88 81 VAL B O 1
ATOM 1958 N N . ARG B 1 82 ? -1.087 17.938 7.453 1 94.19 82 ARG B N 1
ATOM 1959 C CA . ARG B 1 82 ? -1.9 18.922 8.172 1 94.19 82 ARG B CA 1
ATOM 1960 C C . ARG B 1 82 ? -1.334 19.188 9.562 1 94.19 82 ARG B C 1
ATOM 1962 O O . ARG B 1 82 ? -1.233 20.344 9.984 1 94.19 82 ARG B O 1
ATOM 1969 N N . HIS B 1 83 ? -0.956 18.188 10.219 1 95.19 83 HIS B N 1
ATOM 1970 C CA . HIS B 1 83 ? -0.422 18.328 11.57 1 95.19 83 HIS B CA 1
ATOM 1971 C C . HIS B 1 83 ? 0.941 19.016 11.547 1 95.19 83 HIS B C 1
ATOM 1973 O O . HIS B 1 83 ? 1.203 19.922 12.352 1 95.19 83 HIS B O 1
ATOM 1979 N N . ALA B 1 84 ? 1.773 18.562 10.688 1 95.44 84 ALA B N 1
ATOM 1980 C CA . ALA B 1 84 ? 3.158 19.031 10.633 1 95.44 84 ALA B CA 1
ATOM 1981 C C . ALA B 1 84 ? 3.252 20.406 10.008 1 95.44 84 ALA B C 1
ATOM 1983 O O . ALA B 1 84 ? 4.277 21.078 10.125 1 95.44 84 ALA B O 1
ATOM 1984 N N . ARG B 1 85 ? 2.217 20.781 9.242 1 93.25 85 ARG B N 1
ATOM 1985 C CA . ARG B 1 85 ? 2.168 22.047 8.523 1 93.25 85 ARG B CA 1
ATOM 1986 C C . ARG B 1 85 ? 3.322 22.156 7.527 1 93.25 85 ARG B C 1
ATOM 1988 O O . ARG B 1 85 ? 3.99 23.188 7.453 1 93.25 85 ARG B O 1
ATOM 1995 N N . GLY B 1 86 ? 3.582 21.031 6.922 1 92.44 86 GLY B N 1
ATOM 1996 C CA . GLY B 1 86 ? 4.668 20.953 5.953 1 92.44 86 GLY B CA 1
ATOM 1997 C C . GLY B 1 86 ? 4.891 19.562 5.41 1 92.44 86 GLY B C 1
ATOM 1998 O O . GLY B 1 86 ? 4.082 18.656 5.645 1 92.44 86 GLY B O 1
ATOM 1999 N N . ALA B 1 87 ? 6.016 19.453 4.699 1 92.81 87 ALA B N 1
ATOM 2000 C CA . ALA B 1 87 ? 6.305 18.203 3.99 1 92.81 87 ALA B CA 1
ATOM 2001 C C . ALA B 1 87 ? 6.633 17.078 4.969 1 92.81 87 ALA B C 1
ATOM 2003 O O . ALA B 1 87 ? 7.27 17.312 5.996 1 92.81 87 ALA B O 1
ATOM 2004 N N . VAL B 1 88 ? 6.199 15.922 4.562 1 95.31 88 VAL B N 1
ATOM 2005 C CA . VAL B 1 88 ? 6.512 14.719 5.332 1 95.31 88 VAL B CA 1
ATOM 2006 C C . VAL B 1 88 ? 6.945 13.602 4.383 1 95.31 88 VAL B C 1
ATOM 2008 O O . VAL B 1 88 ? 6.648 13.641 3.188 1 95.31 88 VAL B O 1
ATOM 2011 N N . VAL B 1 89 ? 7.695 12.602 4.887 1 93.88 89 VAL B N 1
ATOM 2012 C CA . VAL B 1 89 ? 8.07 11.398 4.156 1 93.88 89 VAL B CA 1
ATOM 2013 C C . VAL B 1 89 ? 7.676 10.164 4.961 1 93.88 89 VAL B C 1
ATOM 2015 O O . VAL B 1 89 ? 7.727 10.172 6.191 1 93.88 89 VAL B O 1
ATOM 2018 N N . THR B 1 90 ? 7.242 9.172 4.246 1 94.25 90 THR B N 1
ATOM 2019 C CA . THR B 1 90 ? 6.906 7.914 4.91 1 94.25 90 THR B CA 1
ATOM 2020 C C . THR B 1 90 ? 8.164 7.215 5.414 1 94.25 90 THR B C 1
ATOM 2022 O O . THR B 1 90 ? 9.078 6.938 4.641 1 94.25 90 THR B O 1
ATOM 2025 N N . ALA B 1 91 ? 8.188 6.973 6.691 1 94.81 91 ALA B N 1
ATOM 2026 C CA . ALA B 1 91 ? 9.305 6.234 7.27 1 94.81 91 ALA B CA 1
ATOM 2027 C C . ALA B 1 91 ? 8.984 4.746 7.375 1 94.81 91 ALA B C 1
ATOM 2029 O O . ALA B 1 91 ? 9.828 3.902 7.059 1 94.81 91 ALA B O 1
ATOM 2030 N N . ARG B 1 92 ? 7.758 4.457 7.793 1 94.06 92 ARG B N 1
ATOM 2031 C CA . ARG B 1 92 ? 7.406 3.068 8.07 1 94.06 92 ARG B CA 1
ATOM 2032 C C . ARG B 1 92 ? 5.902 2.854 7.965 1 94.06 92 ARG B C 1
ATOM 2034 O O . ARG B 1 92 ? 5.121 3.785 8.172 1 94.06 92 ARG B O 1
ATOM 2041 N N . MET B 1 93 ? 5.562 1.686 7.559 1 93.5 93 MET B N 1
ATOM 2042 C CA . MET B 1 93 ? 4.203 1.169 7.68 1 93.5 93 MET B CA 1
ATOM 2043 C C . MET B 1 93 ? 4.184 -0.139 8.461 1 93.5 93 MET B C 1
ATOM 2045 O O . MET B 1 93 ? 4.961 -1.051 8.172 1 93.5 93 MET B O 1
ATOM 2049 N N . ASP B 1 94 ? 3.436 -0.152 9.523 1 87.44 94 ASP B N 1
ATOM 2050 C CA . ASP B 1 94 ? 3.354 -1.372 10.32 1 87.44 94 ASP B CA 1
ATOM 2051 C C . ASP B 1 94 ? 2.318 -2.336 9.742 1 87.44 94 ASP B C 1
ATOM 2053 O O . ASP B 1 94 ? 1.422 -1.923 9 1 87.44 94 ASP B O 1
ATOM 2057 N N . GLY B 1 95 ? 2.383 -3.574 10.125 1 80.38 95 GLY B N 1
ATOM 2058 C CA . GLY B 1 95 ? 1.635 -4.688 9.562 1 80.38 95 GLY B CA 1
ATOM 2059 C C . GLY B 1 95 ? 0.144 -4.422 9.477 1 80.38 95 GLY B C 1
ATOM 2060 O O . GLY B 1 95 ? -0.425 -3.76 10.344 1 80.38 95 GLY B O 1
ATOM 2061 N N . VAL B 1 96 ? -0.392 -4.723 8.359 1 90.44 96 VAL B N 1
ATOM 2062 C CA . VAL B 1 96 ? -1.814 -4.57 8.062 1 90.44 96 VAL B CA 1
ATOM 2063 C C . VAL B 1 96 ? -2.428 -5.938 7.773 1 90.44 96 VAL B C 1
ATOM 2065 O O . VAL B 1 96 ? -1.954 -6.664 6.895 1 90.44 96 VAL B O 1
ATOM 2068 N N . ASP B 1 97 ? -3.508 -6.223 8.57 1 91.75 97 ASP B N 1
ATOM 2069 C CA . ASP B 1 97 ? -4.273 -7.445 8.344 1 91.75 97 ASP B CA 1
ATOM 2070 C C . ASP B 1 97 ? -5.594 -7.145 7.641 1 91.75 97 ASP B C 1
ATOM 2072 O O . ASP B 1 97 ? -6.355 -6.281 8.086 1 91.75 97 ASP B O 1
ATOM 2076 N N . PHE B 1 98 ? -5.762 -7.863 6.656 1 91.19 98 PHE B N 1
ATOM 2077 C CA . PHE B 1 98 ? -7.031 -7.703 5.957 1 91.19 98 PHE B CA 1
ATOM 2078 C C . PHE B 1 98 ? -8.039 -8.742 6.422 1 91.19 98 PHE B C 1
ATOM 2080 O O . PHE B 1 98 ? -7.965 -9.914 6.031 1 91.19 98 PHE B O 1
ATOM 2087 N N . HIS B 1 99 ? -9.094 -8.242 7.055 1 86.5 99 HIS B N 1
ATOM 2088 C CA . HIS B 1 99 ? -10.016 -9.125 7.758 1 86.5 99 HIS B CA 1
ATOM 2089 C C . HIS B 1 99 ? -11.25 -9.422 6.91 1 86.5 99 HIS B C 1
ATOM 2091 O O . HIS B 1 99 ? -11.852 -10.492 7.035 1 86.5 99 HIS B O 1
ATOM 2097 N N . VAL B 1 100 ? -11.633 -8.469 6.242 1 88.88 100 VAL B N 1
ATOM 2098 C CA . VAL B 1 100 ? -12.867 -8.555 5.461 1 88.88 100 VAL B CA 1
ATOM 2099 C C . VAL B 1 100 ? -12.586 -8.18 4.008 1 88.88 100 VAL B C 1
ATOM 2101 O O . VAL B 1 100 ? -11.977 -7.145 3.734 1 88.88 100 VAL B O 1
ATOM 2104 N N . PRO B 1 101 ? -13.047 -9.031 3.166 1 91.06 101 PRO B N 1
ATOM 2105 C CA . PRO B 1 101 ? -12.859 -8.664 1.761 1 91.06 101 PRO B CA 1
ATOM 2106 C C . PRO B 1 101 ? -13.703 -7.457 1.349 1 91.06 101 PRO B C 1
ATOM 2108 O O . PRO B 1 101 ? -14.859 -7.336 1.758 1 91.06 101 PRO B O 1
ATOM 2111 N N . ILE B 1 102 ? -13.031 -6.539 0.66 1 94.62 102 ILE B N 1
ATOM 2112 C CA . ILE B 1 102 ? -13.727 -5.414 0.037 1 94.62 102 ILE B CA 1
ATOM 2113 C C . ILE B 1 102 ? -13.961 -5.711 -1.442 1 94.62 102 ILE B C 1
ATOM 2115 O O . ILE B 1 102 ? -13.055 -6.156 -2.145 1 94.62 102 ILE B O 1
ATOM 2119 N N . ARG B 1 103 ? -15.227 -5.465 -1.955 1 93.75 103 ARG B N 1
ATOM 2120 C CA . ARG B 1 103 ? -15.578 -5.922 -3.295 1 93.75 103 ARG B CA 1
ATOM 2121 C C . ARG B 1 103 ? -15.992 -4.75 -4.18 1 93.75 103 ARG B C 1
ATOM 2123 O O . ARG B 1 103 ? -16.234 -3.646 -3.688 1 93.75 103 ARG B O 1
ATOM 2130 N N . VAL B 1 104 ? -15.992 -5.117 -5.449 1 94.19 104 VAL B N 1
ATOM 2131 C CA . VAL B 1 104 ? -16.5 -4.141 -6.406 1 94.19 104 VAL B CA 1
ATOM 2132 C C . VAL B 1 104 ? -17.891 -3.664 -5.965 1 94.19 104 VAL B C 1
ATOM 2134 O O . VAL B 1 104 ? -18.734 -4.469 -5.578 1 94.19 104 VAL B O 1
ATOM 2137 N N . GLY B 1 105 ? -18.078 -2.318 -6.031 1 92.88 105 GLY B N 1
ATOM 2138 C CA . GLY B 1 105 ? -19.359 -1.747 -5.645 1 92.88 105 GLY B CA 1
ATOM 2139 C C . GLY B 1 105 ? -19.375 -1.246 -4.211 1 92.88 105 GLY B C 1
ATOM 2140 O O . GLY B 1 105 ? -20.234 -0.447 -3.842 1 92.88 105 GLY B O 1
ATOM 2141 N N . ASP B 1 106 ? -18.469 -1.795 -3.422 1 95.44 106 ASP B N 1
ATOM 2142 C CA . ASP B 1 106 ? -18.312 -1.24 -2.082 1 95.44 106 ASP B CA 1
ATOM 2143 C C . ASP B 1 106 ? -17.641 0.131 -2.133 1 95.44 106 ASP B C 1
ATOM 2145 O O . ASP B 1 106 ? -17.031 0.494 -3.141 1 95.44 106 ASP B O 1
ATOM 2149 N N . ALA B 1 107 ? -17.875 0.842 -1.098 1 97.38 107 ALA B N 1
ATOM 2150 C CA . ALA B 1 107 ? -17.016 2 -0.833 1 97.38 107 ALA B CA 1
ATOM 2151 C C . ALA B 1 107 ? -16.031 1.709 0.292 1 97.38 107 ALA B C 1
ATOM 2153 O O . ALA B 1 107 ? -16.297 0.875 1.161 1 97.38 107 ALA B O 1
ATOM 2154 N N . VAL B 1 108 ? -14.875 2.383 0.145 1 97.69 108 VAL B N 1
ATOM 2155 C CA . VAL B 1 108 ? -13.867 2.338 1.197 1 97.69 108 VAL B CA 1
ATOM 2156 C C . VAL B 1 108 ? -13.836 3.668 1.947 1 97.69 108 VAL B C 1
ATOM 2158 O O . VAL B 1 108 ? -13.461 4.699 1.382 1 97.69 108 VAL B O 1
ATOM 2161 N N . ALA B 1 109 ? -14.258 3.617 3.191 1 97.81 109 ALA B N 1
ATOM 2162 C CA . ALA B 1 109 ? -14.164 4.785 4.062 1 97.81 109 ALA B CA 1
ATOM 2163 C C . ALA B 1 109 ? -12.914 4.715 4.934 1 97.81 109 ALA B C 1
ATOM 2165 O O . ALA B 1 109 ? -12.648 3.695 5.574 1 97.81 109 ALA B O 1
ATOM 2166 N N . LEU B 1 110 ? -12.195 5.812 4.941 1 97.94 110 LEU B N 1
ATOM 2167 C CA . LEU B 1 110 ? -10.945 5.844 5.691 1 97.94 110 LEU B CA 1
ATOM 2168 C C . LEU B 1 110 ? -10.969 6.957 6.734 1 97.94 110 LEU B C 1
ATOM 2170 O O . LEU B 1 110 ? -11.477 8.047 6.473 1 97.94 110 LEU B O 1
ATOM 2174 N N . ASP B 1 111 ? -10.453 6.656 7.867 1 97.81 111 ASP B N 1
ATOM 2175 C CA . ASP B 1 111 ? -10.258 7.617 8.953 1 97.81 111 ASP B CA 1
ATOM 2176 C C . ASP B 1 111 ? -8.82 7.57 9.469 1 97.81 111 ASP B C 1
ATOM 2178 O O . ASP B 1 111 ? -8.398 6.578 10.062 1 97.81 111 ASP B O 1
ATOM 2182 N N . ALA B 1 112 ? -8.102 8.641 9.234 1 97.88 112 ALA B N 1
ATOM 2183 C CA . ALA B 1 112 ? -6.703 8.727 9.633 1 97.88 112 ALA B CA 1
ATOM 2184 C C . ALA B 1 112 ? -6.516 9.766 10.742 1 97.88 112 ALA B C 1
ATOM 2186 O O . ALA B 1 112 ? -7.023 10.883 10.648 1 97.88 112 ALA B O 1
ATOM 2187 N N . ARG B 1 113 ? -5.691 9.383 11.75 1 96.88 113 ARG B N 1
ATOM 2188 C CA . ARG B 1 113 ? -5.457 10.289 12.867 1 96.88 113 ARG B CA 1
ATOM 2189 C C . ARG B 1 113 ? -4.023 10.172 13.375 1 96.88 113 ARG B C 1
ATOM 2191 O O . ARG B 1 113 ? -3.479 9.062 13.461 1 96.88 113 ARG B O 1
ATOM 2198 N N . VAL B 1 114 ? -3.514 11.344 13.75 1 97.12 114 VAL B N 1
ATOM 2199 C CA . VAL B 1 114 ? -2.227 11.32 14.445 1 97.12 114 VAL B CA 1
ATOM 2200 C C . VAL B 1 114 ? -2.414 10.82 15.875 1 97.12 114 VAL B C 1
ATOM 2202 O O . VAL B 1 114 ? -3.207 11.375 16.641 1 97.12 114 VAL B O 1
ATOM 2205 N N . VAL B 1 115 ? -1.623 9.781 16.234 1 96.06 115 VAL B N 1
ATOM 2206 C CA . VAL B 1 115 ? -1.871 9.195 17.547 1 96.06 115 VAL B CA 1
ATOM 2207 C C . VAL B 1 115 ? -0.617 9.312 18.406 1 96.06 115 VAL B C 1
ATOM 2209 O O . VAL B 1 115 ? -0.678 9.141 19.625 1 96.06 115 VAL B O 1
ATOM 2212 N N . LYS B 1 116 ? 0.442 9.531 17.828 1 96.44 116 LYS B N 1
ATOM 2213 C CA . LYS B 1 116 ? 1.703 9.727 18.547 1 96.44 116 LYS B CA 1
ATOM 2214 C C . LYS B 1 116 ? 2.604 10.711 17.812 1 96.44 116 LYS B C 1
ATOM 2216 O O . LYS B 1 116 ? 2.658 10.703 16.578 1 96.44 116 LYS B O 1
ATOM 2221 N N . VAL B 1 117 ? 3.262 11.539 18.609 1 96.56 117 VAL B N 1
ATOM 2222 C CA . VAL B 1 117 ? 4.184 12.508 18.031 1 96.56 117 VAL B CA 1
ATOM 2223 C C . VAL B 1 117 ? 5.527 12.445 18.766 1 96.56 117 VAL B C 1
ATOM 2225 O O . VAL B 1 117 ? 5.57 12.406 19.984 1 96.56 117 VAL B O 1
ATOM 2228 N N . GLY B 1 118 ? 6.586 12.273 17.969 1 96.44 118 GLY B N 1
ATOM 2229 C CA . GLY B 1 118 ? 7.93 12.469 18.484 1 96.44 118 GLY B CA 1
ATOM 2230 C C . GLY B 1 118 ? 8.469 13.867 18.234 1 96.44 118 GLY B C 1
ATOM 2231 O O . GLY B 1 118 ? 7.734 14.852 18.344 1 96.44 118 GLY B O 1
ATOM 2232 N N . ARG B 1 119 ? 9.82 13.898 18 1 96.56 119 ARG B N 1
ATOM 2233 C CA . ARG B 1 119 ? 10.414 15.195 17.672 1 96.56 119 ARG B CA 1
ATOM 2234 C C . ARG B 1 119 ? 10.047 15.633 16.266 1 96.56 119 ARG B C 1
ATOM 2236 O O . ARG B 1 119 ? 9.562 16.75 16.062 1 96.56 119 ARG B O 1
ATOM 2243 N N . SER B 1 120 ? 10.32 14.711 15.375 1 97.69 120 SER B N 1
ATOM 2244 C CA . SER B 1 120 ? 10.039 15.008 13.969 1 97.69 120 SER B CA 1
ATOM 2245 C C . SER B 1 120 ? 9.094 13.969 13.367 1 97.69 120 SER B C 1
ATOM 2247 O O . SER B 1 120 ? 8.617 14.133 12.242 1 97.69 120 SER B O 1
ATOM 2249 N N . SER B 1 121 ? 8.836 12.93 14.172 1 97.38 121 SER B N 1
ATOM 2250 C CA . SER B 1 121 ? 8.062 11.812 13.648 1 97.38 121 SER B CA 1
ATOM 2251 C C . SER B 1 121 ? 6.641 11.82 14.188 1 97.38 121 SER B C 1
ATOM 2253 O O . SER B 1 121 ? 6.379 12.375 15.258 1 97.38 121 SER B O 1
ATOM 2255 N N . MET B 1 122 ? 5.773 11.219 13.445 1 97.25 122 MET B N 1
ATOM 2256 C CA . MET B 1 122 ? 4.363 11.078 13.789 1 97.25 122 MET B CA 1
ATOM 2257 C C . MET B 1 122 ? 3.865 9.672 13.461 1 97.25 122 MET B C 1
ATOM 2259 O O . MET B 1 122 ? 4.207 9.117 12.414 1 97.25 122 MET B O 1
ATOM 2263 N N . THR B 1 123 ? 3.092 9.141 14.328 1 97.38 123 THR B N 1
ATOM 2264 C CA . THR B 1 123 ? 2.383 7.898 14.047 1 97.38 123 THR B CA 1
ATOM 2265 C C . THR B 1 123 ? 0.915 8.172 13.734 1 97.38 123 THR B C 1
ATOM 2267 O O . THR B 1 123 ? 0.221 8.836 14.508 1 97.38 123 THR B O 1
ATOM 2270 N N . ILE B 1 124 ? 0.504 7.703 12.594 1 97.31 124 ILE B N 1
ATOM 2271 C CA . ILE B 1 124 ? -0.873 7.879 12.148 1 97.31 124 ILE B CA 1
ATOM 2272 C C . ILE B 1 124 ? -1.591 6.531 12.141 1 97.31 124 ILE B C 1
ATOM 2274 O O . ILE B 1 124 ? -1.112 5.566 11.539 1 97.31 124 ILE B O 1
ATOM 2278 N N . GLN B 1 125 ? -2.686 6.469 12.867 1 97.44 125 GLN B N 1
ATOM 2279 C CA . GLN B 1 125 ? -3.586 5.324 12.758 1 97.44 125 GLN B CA 1
ATOM 2280 C C . GLN B 1 125 ? -4.605 5.527 11.641 1 97.44 125 GLN B C 1
ATOM 2282 O O . GLN B 1 125 ? -5.215 6.598 11.539 1 97.44 125 GLN B O 1
ATOM 2287 N N . VAL B 1 126 ? -4.766 4.559 10.789 1 97.19 126 VAL B N 1
ATOM 2288 C CA . VAL B 1 126 ? -5.77 4.613 9.727 1 97.19 126 VAL B CA 1
ATOM 2289 C C . VAL B 1 126 ? -6.727 3.43 9.859 1 97.19 126 VAL B C 1
ATOM 2291 O O . VAL B 1 126 ? -6.301 2.273 9.828 1 97.19 126 VAL B O 1
ATOM 2294 N N . ASP B 1 127 ? -7.973 3.758 10.023 1 97.12 127 ASP B N 1
ATOM 2295 C CA . ASP B 1 127 ? -9.039 2.762 9.984 1 97.12 127 ASP B CA 1
ATOM 2296 C C . ASP B 1 127 ? -9.727 2.75 8.625 1 97.12 127 ASP B C 1
ATOM 2298 O O . ASP B 1 127 ? -10.055 3.805 8.078 1 97.12 127 ASP B O 1
ATOM 2302 N N . VAL B 1 128 ? -9.906 1.554 8.117 1 97.62 128 VAL B N 1
ATOM 2303 C CA . VAL B 1 128 ? -10.57 1.368 6.832 1 97.62 128 VAL B CA 1
ATOM 2304 C C . VAL B 1 128 ? -11.883 0.612 7.031 1 97.62 128 VAL B C 1
ATOM 2306 O O . VAL B 1 128 ? -11.898 -0.488 7.59 1 97.62 128 VAL B O 1
ATOM 2309 N N . PHE B 1 129 ? -12.922 1.2 6.523 1 97.38 129 PHE B N 1
ATOM 2310 C CA . PHE B 1 129 ? -14.234 0.577 6.605 1 97.38 129 PHE B CA 1
ATOM 2311 C C . PHE B 1 129 ? -14.758 0.233 5.215 1 97.38 129 PHE B C 1
ATOM 2313 O O . PHE B 1 129 ? -14.656 1.043 4.293 1 97.38 129 PHE B O 1
ATOM 2320 N N . ARG B 1 130 ? -15.211 -0.967 5.129 1 97.44 130 ARG B N 1
ATOM 2321 C CA . ARG B 1 130 ? -16.078 -1.287 3.996 1 97.44 130 ARG B CA 1
ATOM 2322 C C . ARG B 1 130 ? -17.469 -0.699 4.184 1 97.44 130 ARG B C 1
ATOM 2324 O O . ARG B 1 130 ? -18.109 -0.931 5.207 1 97.44 130 ARG B O 1
ATOM 2331 N N . GLU B 1 131 ? -17.906 0.038 3.217 1 96 131 GLU B N 1
ATOM 2332 C CA . GLU B 1 131 ? -19.219 0.666 3.32 1 96 131 GLU B CA 1
ATOM 2333 C C . GLU B 1 131 ? -20.141 0.222 2.184 1 96 131 GLU B C 1
ATOM 2335 O O . GLU B 1 131 ? -19.766 0.306 1.012 1 96 131 GLU B O 1
ATOM 2340 N N . ASN B 1 132 ? -21.297 -0.269 2.6 1 93.75 132 ASN B N 1
ATOM 2341 C CA . ASN B 1 132 ? -22.359 -0.486 1.618 1 93.75 132 ASN B CA 1
ATOM 2342 C C . ASN B 1 132 ? -22.984 0.83 1.184 1 93.75 132 ASN B C 1
ATOM 2344 O O . ASN B 1 132 ? -23.609 1.526 1.996 1 93.75 132 ASN B O 1
ATOM 2348 N N . MET B 1 133 ? -22.906 1 -0.062 1 88.94 133 MET B N 1
ATOM 2349 C CA . MET B 1 133 ? -23.312 2.318 -0.541 1 88.94 133 MET B CA 1
ATOM 2350 C C . MET B 1 133 ? -24.828 2.492 -0.437 1 88.94 133 MET B C 1
ATOM 2352 O O . MET B 1 133 ? -25.312 3.598 -0.195 1 88.94 133 MET B O 1
ATOM 2356 N N . ALA B 1 134 ? -25.516 1.456 -0.62 1 90.81 134 ALA B N 1
ATOM 2357 C CA . ALA B 1 134 ? -26.969 1.54 -0.567 1 90.81 134 ALA B CA 1
ATOM 2358 C C . ALA B 1 134 ? -27.453 1.688 0.87 1 90.81 134 ALA B C 1
ATOM 2360 O O . ALA B 1 134 ? -28.281 2.555 1.166 1 90.81 134 ALA B O 1
ATOM 2361 N N . SER B 1 135 ? -26.922 0.95 1.79 1 92.06 135 SER B N 1
ATOM 2362 C CA . SER B 1 135 ? -27.422 0.934 3.164 1 92.06 135 SER B CA 1
ATOM 2363 C C . SER B 1 135 ? -26.625 1.894 4.047 1 92.06 135 SER B C 1
ATOM 2365 O O . SER B 1 135 ? -27.109 2.314 5.102 1 92.06 135 SER B O 1
ATOM 2367 N N . GLY B 1 136 ? -25.422 2.154 3.672 1 91 136 GLY B N 1
ATOM 2368 C CA . GLY B 1 136 ? -24.531 2.959 4.492 1 91 136 GLY B CA 1
ATOM 2369 C C . GLY B 1 136 ? -23.875 2.168 5.609 1 91 136 GLY B C 1
ATOM 2370 O O . GLY B 1 136 ? -23.109 2.723 6.402 1 91 136 GLY B O 1
ATOM 2371 N N . GLU B 1 137 ? -24.172 0.894 5.68 1 94.31 137 GLU B N 1
ATOM 2372 C CA . GLU B 1 137 ? -23.578 0.052 6.715 1 94.31 137 GLU B CA 1
ATOM 2373 C C . GLU B 1 137 ? -22.062 -0.087 6.52 1 94.31 137 GLU B C 1
ATOM 2375 O O . GLU B 1 137 ? -21.594 -0.292 5.398 1 94.31 137 GLU B O 1
ATOM 2380 N N . GLN B 1 138 ? -21.406 0.118 7.719 1 95.62 138 GLN B N 1
ATOM 2381 C CA . GLN B 1 138 ? -19.953 0.037 7.668 1 95.62 138 GLN B CA 1
ATOM 2382 C C . GLN B 1 138 ? -19.438 -1.141 8.492 1 95.62 138 GLN B C 1
ATOM 2384 O O . GLN B 1 138 ? -20.016 -1.483 9.523 1 95.62 138 GLN B O 1
ATOM 2389 N N . GLN B 1 139 ? -18.406 -1.759 7.953 1 96.31 139 GLN B N 1
ATOM 2390 C CA . GLN B 1 139 ? -17.672 -2.795 8.672 1 96.31 139 GLN B CA 1
ATOM 2391 C C . GLN B 1 139 ? -16.156 -2.521 8.633 1 96.31 139 GLN B C 1
ATOM 2393 O O . GLN B 1 139 ? -15.602 -2.244 7.57 1 96.31 139 GLN B O 1
ATOM 2398 N N . LEU B 1 140 ? -15.57 -2.586 9.883 1 95.88 140 LEU B N 1
ATOM 2399 C CA . LEU B 1 140 ? -14.125 -2.395 9.93 1 95.88 140 LEU B CA 1
ATOM 2400 C C . LEU B 1 140 ? -13.406 -3.49 9.156 1 95.88 140 LEU B C 1
ATOM 2402 O O . LEU B 1 140 ? -13.531 -4.672 9.484 1 95.88 140 LEU B O 1
ATOM 2406 N N . ALA B 1 141 ? -12.68 -3.072 8.148 1 95.69 141 ALA B N 1
ATOM 2407 C CA . ALA B 1 141 ? -11.984 -4.031 7.297 1 95.69 141 ALA B CA 1
ATOM 2408 C C . ALA B 1 141 ? -10.531 -4.207 7.738 1 95.69 141 ALA B C 1
ATOM 2410 O O . ALA B 1 141 ? -9.992 -5.316 7.695 1 95.69 141 ALA B O 1
ATOM 2411 N N . THR B 1 142 ? -9.859 -3.131 8.086 1 94.69 142 THR B N 1
ATOM 2412 C CA . THR B 1 142 ? -8.477 -3.211 8.547 1 94.69 142 THR B CA 1
ATOM 2413 C C . THR B 1 142 ? -8.07 -1.923 9.258 1 94.69 142 THR B C 1
ATOM 2415 O O . THR B 1 142 ? -8.727 -0.891 9.109 1 94.69 142 THR B O 1
ATOM 2418 N N . THR B 1 143 ? -7.066 -2.037 10.078 1 95 143 THR B N 1
ATOM 2419 C CA . THR B 1 143 ? -6.391 -0.917 10.727 1 95 143 THR B CA 1
ATOM 2420 C C . THR B 1 143 ? -4.883 -0.995 10.508 1 95 143 THR B C 1
ATOM 2422 O O . THR B 1 143 ? -4.301 -2.08 10.547 1 95 143 THR B O 1
ATOM 2425 N N . GLY B 1 144 ? -4.328 0.142 10.258 1 95.25 144 GLY B N 1
ATOM 2426 C CA . GLY B 1 144 ? -2.883 0.196 10.086 1 95.25 144 GLY B CA 1
ATOM 2427 C C . GLY B 1 144 ? -2.256 1.425 10.719 1 95.25 144 GLY B C 1
ATOM 2428 O O . GLY B 1 144 ? -2.957 2.369 11.086 1 95.25 144 GLY B O 1
ATOM 2429 N N . PHE B 1 145 ? -0.912 1.325 10.859 1 96.06 145 PHE B N 1
ATOM 2430 C CA . PHE B 1 145 ? -0.146 2.426 11.43 1 96.06 145 PHE B CA 1
ATOM 2431 C C . PHE B 1 145 ? 0.97 2.857 10.484 1 96.06 145 PHE B C 1
ATOM 2433 O O . PHE B 1 145 ? 1.714 2.02 9.977 1 96.06 145 PHE B O 1
ATOM 2440 N N . PHE B 1 146 ? 1.011 4.086 10.336 1 96.31 146 PHE B N 1
ATOM 2441 C CA . PHE B 1 146 ? 2.008 4.715 9.477 1 96.31 146 PHE B CA 1
ATOM 2442 C C . PHE B 1 146 ? 2.869 5.688 10.273 1 96.31 146 PHE B C 1
ATOM 2444 O O . PHE B 1 146 ? 2.359 6.438 11.109 1 96.31 146 PHE B O 1
ATOM 2451 N N . VAL B 1 147 ? 4.156 5.672 9.984 1 96.94 147 VAL B N 1
ATOM 2452 C CA . VAL B 1 147 ? 5.062 6.633 10.602 1 96.94 147 VAL B CA 1
ATOM 2453 C C . VAL B 1 147 ? 5.629 7.566 9.531 1 96.94 147 VAL B C 1
ATOM 2455 O O . VAL B 1 147 ? 6.227 7.109 8.555 1 96.94 147 VAL B O 1
ATOM 2458 N N . PHE B 1 148 ? 5.438 8.781 9.766 1 96.94 148 PHE B N 1
ATOM 2459 C CA . PHE B 1 148 ? 5.973 9.82 8.891 1 96.94 148 PHE B CA 1
ATOM 2460 C C . PHE B 1 148 ? 7 10.672 9.633 1 96.94 148 PHE B C 1
ATOM 2462 O O . PHE B 1 148 ? 6.922 10.828 10.852 1 96.94 148 PHE B O 1
ATOM 2469 N N . VAL B 1 149 ? 7.918 11.211 8.867 1 97.06 149 VAL B N 1
ATOM 2470 C CA . VAL B 1 149 ? 8.898 12.156 9.383 1 97.06 149 VAL B CA 1
ATOM 2471 C C . VAL B 1 149 ? 8.766 13.492 8.664 1 97.06 149 VAL B C 1
ATOM 2473 O O . VAL B 1 149 ? 8.758 13.539 7.43 1 97.06 149 VAL B O 1
ATOM 2476 N N . ALA B 1 150 ? 8.609 14.531 9.391 1 97.25 150 ALA B N 1
ATOM 2477 C CA . ALA B 1 150 ? 8.602 15.875 8.805 1 97.25 150 ALA B CA 1
ATOM 2478 C C . ALA B 1 150 ? 9.992 16.281 8.336 1 97.25 150 ALA B C 1
ATOM 2480 O O . ALA B 1 150 ? 10.984 16.047 9.039 1 97.25 150 ALA B O 1
ATOM 2481 N N . VAL B 1 151 ? 9.992 16.891 7.16 1 95.44 151 VAL B N 1
ATOM 2482 C CA . VAL B 1 151 ? 11.297 17.266 6.629 1 95.44 151 VAL B CA 1
ATOM 2483 C C . VAL B 1 151 ? 11.25 18.703 6.105 1 95.44 151 VAL B C 1
ATOM 2485 O O . VAL B 1 151 ? 10.18 19.203 5.766 1 95.44 151 VAL B O 1
ATOM 2488 N N . ASP B 1 152 ? 12.398 19.312 6.059 1 93.75 152 ASP B N 1
ATOM 2489 C CA . ASP B 1 152 ? 12.508 20.656 5.484 1 93.75 152 ASP B CA 1
ATOM 2490 C C . ASP B 1 152 ? 12.844 20.594 3.996 1 93.75 152 ASP B C 1
ATOM 2492 O O . ASP B 1 152 ? 12.75 19.531 3.379 1 93.75 152 ASP B O 1
ATOM 2496 N N . GLU B 1 153 ? 13.164 21.703 3.434 1 89 153 GLU B N 1
ATOM 2497 C CA . GLU B 1 153 ? 13.383 21.812 1.994 1 89 153 GLU B CA 1
ATOM 2498 C C . GLU B 1 153 ? 14.625 21.031 1.566 1 89 153 GLU B C 1
ATOM 2500 O O . GLU B 1 153 ? 14.797 20.734 0.385 1 89 153 GLU B O 1
ATOM 2505 N N . HIS B 1 154 ? 15.461 20.703 2.51 1 89.94 154 HIS B N 1
ATOM 2506 C CA . HIS B 1 154 ? 16.688 19.984 2.205 1 89.94 154 HIS B CA 1
ATOM 2507 C C . HIS B 1 154 ? 16.547 18.5 2.539 1 89.94 154 HIS B C 1
ATOM 2509 O O . HIS B 1 154 ? 17.516 17.734 2.432 1 89.94 154 HIS B O 1
ATOM 2515 N N . GLY B 1 155 ? 15.398 18.094 2.996 1 89.06 155 GLY B N 1
ATOM 2516 C CA . GLY B 1 155 ? 15.164 16.688 3.305 1 89.06 155 GLY B CA 1
ATOM 2517 C C . GLY B 1 155 ? 15.602 16.312 4.707 1 89.06 155 GLY B C 1
ATOM 2518 O O . GLY B 1 155 ? 15.656 15.125 5.043 1 89.06 155 GLY B O 1
ATOM 2519 N N . LYS B 1 156 ? 15.875 17.359 5.484 1 93.94 156 LYS B N 1
ATOM 2520 C CA . LYS B 1 156 ? 16.281 17.109 6.859 1 93.94 156 LYS B CA 1
ATOM 2521 C C . LYS B 1 156 ? 15.086 17.125 7.805 1 93.94 156 LYS B C 1
ATOM 2523 O O . LYS B 1 156 ? 14.195 17.969 7.676 1 93.94 156 LYS B O 1
ATOM 2528 N N . PRO B 1 157 ? 15.18 16.281 8.766 1 96.62 157 PRO B N 1
ATOM 2529 C CA . PRO B 1 157 ? 14.07 16.25 9.719 1 96.62 157 PRO B CA 1
ATOM 2530 C C . PRO B 1 157 ? 13.852 17.578 10.414 1 96.62 157 PRO B C 1
ATOM 2532 O O . PRO B 1 157 ? 14.82 18.281 10.742 1 96.62 157 PRO B O 1
ATOM 2535 N N . ARG B 1 158 ? 12.641 17.922 10.672 1 97.25 158 ARG B N 1
ATOM 2536 C CA . ARG B 1 158 ? 12.281 19.141 11.398 1 97.25 158 ARG B CA 1
ATOM 2537 C C . ARG B 1 158 ? 11.25 18.859 12.484 1 97.25 158 ARG B C 1
ATOM 2539 O O . ARG B 1 158 ? 10.461 17.922 12.359 1 97.25 158 ARG B O 1
ATOM 2546 N N . PRO B 1 159 ? 11.211 19.688 13.492 1 97.12 159 PRO B N 1
ATOM 2547 C CA . PRO B 1 159 ? 10.273 19.438 14.594 1 97.12 159 PRO B CA 1
ATOM 2548 C C . PRO B 1 159 ? 8.812 19.609 14.18 1 97.12 159 PRO B C 1
ATOM 2550 O O . PRO B 1 159 ? 8.516 20.344 13.242 1 97.12 159 PRO B O 1
ATOM 2553 N N . VAL B 1 160 ? 7.984 18.812 14.828 1 96.56 160 VAL B N 1
ATOM 2554 C CA . VAL B 1 160 ? 6.547 18.906 14.617 1 96.56 160 VAL B CA 1
ATOM 2555 C C . VAL B 1 160 ? 5.855 19.297 15.922 1 96.56 160 VAL B C 1
ATOM 2557 O O . VAL B 1 160 ? 6.363 19.016 17 1 96.56 160 VAL B O 1
ATOM 2560 N N . PRO B 1 161 ? 4.707 20.047 15.859 1 94.12 161 PRO B N 1
ATOM 2561 C CA . PRO B 1 161 ? 3.973 20.422 17.062 1 94.12 161 PRO B CA 1
ATOM 2562 C C . PRO B 1 161 ? 3.523 19.203 17.875 1 94.12 161 PRO B C 1
ATOM 2564 O O . PRO B 1 161 ? 3.24 18.141 17.312 1 94.12 161 PRO B O 1
ATOM 2567 N N . PRO B 1 162 ? 3.5 19.406 19.172 1 92.12 162 PRO B N 1
ATOM 2568 C CA . PRO B 1 162 ? 2.99 18.297 19.984 1 92.12 162 PRO B CA 1
ATOM 2569 C C . PRO B 1 162 ? 1.502 18.047 19.766 1 92.12 162 PRO B C 1
ATOM 2571 O O . PRO B 1 162 ? 0.797 18.891 19.219 1 92.12 162 PRO B O 1
ATOM 2574 N N . LEU B 1 163 ? 1.135 16.75 20.047 1 88.75 163 LEU B N 1
ATOM 2575 C CA . LEU B 1 163 ? -0.281 16.406 19.953 1 88.75 163 LEU B CA 1
ATOM 2576 C C . LEU B 1 163 ? -1.087 17.109 21.047 1 88.75 163 LEU B C 1
ATOM 2578 O O . LEU B 1 163 ? -0.641 17.203 22.188 1 88.75 163 LEU B O 1
ATOM 2582 N N . ALA B 1 164 ? -2.146 17.828 20.656 1 76.69 164 ALA B N 1
ATOM 2583 C CA . ALA B 1 164 ? -2.955 18.531 21.656 1 76.69 164 ALA B CA 1
ATOM 2584 C C . ALA B 1 164 ? -3.604 17.547 22.625 1 76.69 164 ALA B C 1
ATOM 2586 O O . ALA B 1 164 ? -3.918 16.422 22.25 1 76.69 164 ALA B O 1
ATOM 2587 N N . ASP B 1 165 ? -3.361 17.594 23.938 1 62.84 165 ASP B N 1
ATOM 2588 C CA . ASP B 1 165 ? -3.893 16.766 25.016 1 62.84 165 ASP B CA 1
ATOM 2589 C C . ASP B 1 165 ? -5.258 16.188 24.641 1 62.84 165 ASP B C 1
ATOM 2591 O O . ASP B 1 165 ? -5.578 15.055 25 1 62.84 165 ASP B O 1
ATOM 2595 N N . ASP B 1 166 ? -6.195 16.844 24.109 1 52.81 166 ASP B N 1
ATOM 2596 C CA . ASP B 1 166 ? -7.566 16.375 23.922 1 52.81 166 ASP B CA 1
ATOM 2597 C C . ASP B 1 166 ? -7.656 15.406 22.734 1 52.81 166 ASP B C 1
ATOM 2599 O O . ASP B 1 166 ? -8.539 14.555 22.688 1 52.81 166 ASP B O 1
ATOM 2603 N N . GLU B 1 167 ? -6.848 15.453 21.797 1 51.62 167 GLU B N 1
ATOM 2604 C CA . GLU B 1 167 ? -7.047 14.703 20.562 1 51.62 167 GLU B CA 1
ATOM 2605 C C . GLU B 1 167 ? -6.398 13.328 20.656 1 51.62 167 GLU B C 1
ATOM 2607 O O . GLU B 1 167 ? -6.641 12.469 19.797 1 51.62 167 GLU B O 1
ATOM 2612 N N . GLY B 1 168 ? -5.371 13.109 21.391 1 47.88 168 GLY B N 1
ATOM 2613 C CA . GLY B 1 168 ? -4.641 11.852 21.5 1 47.88 168 GLY B CA 1
ATOM 2614 C C . GLY B 1 168 ? -5.406 10.781 22.25 1 47.88 168 GLY B C 1
ATOM 2615 O O . GLY B 1 168 ? -4.969 9.625 22.312 1 47.88 168 GLY B O 1
ATOM 2616 N N . GLY B 1 169 ? -6.145 11.117 23.297 1 41.75 169 GLY B N 1
ATOM 2617 C CA . GLY B 1 169 ? -6.77 10.227 24.266 1 41.75 169 GLY B CA 1
ATOM 2618 C C . GLY B 1 169 ? -7.941 9.453 23.703 1 41.75 169 GLY B C 1
ATOM 2619 O O . GLY B 1 169 ? -8.914 9.172 24.406 1 41.75 169 GLY B O 1
ATOM 2620 N N . ALA B 1 170 ? -8.148 9.414 22.5 1 40.12 170 ALA B N 1
ATOM 2621 C CA . ALA B 1 170 ? -9.305 8.547 22.297 1 40.12 170 ALA B CA 1
ATOM 2622 C C . ALA B 1 170 ? -9.133 7.219 23.016 1 40.12 170 ALA B C 1
ATOM 2624 O O . ALA B 1 170 ? -8.016 6.824 23.344 1 40.12 170 ALA B O 1
ATOM 2625 N N . GLU B 1 171 ? -10.266 6.34 23.109 1 38.19 171 GLU B N 1
ATOM 2626 C CA . GLU B 1 171 ? -10.656 5.234 23.984 1 38.19 171 GLU B CA 1
ATOM 2627 C C . GLU B 1 171 ? -9.727 4.035 23.812 1 38.19 171 GLU B C 1
ATOM 2629 O O . GLU B 1 171 ? -9.938 3.207 22.922 1 38.19 171 GLU B O 1
ATOM 2634 N N . ALA B 1 172 ? -8.5 4.098 23.719 1 37.88 172 ALA B N 1
ATOM 2635 C CA . ALA B 1 172 ? -7.82 2.828 23.953 1 37.88 172 ALA B CA 1
ATOM 2636 C C . ALA B 1 172 ? -8.359 2.139 25.203 1 37.88 172 ALA B C 1
ATOM 2638 O O . ALA B 1 172 ? -7.777 1.154 25.672 1 37.88 172 ALA B O 1
ATOM 2639 N N . ASP B 1 173 ? -9.141 2.727 25.969 1 31.92 173 ASP B N 1
ATOM 2640 C CA . ASP B 1 173 ? -9.422 2.223 27.312 1 31.92 173 ASP B CA 1
ATOM 2641 C C . ASP B 1 173 ? -10.047 0.83 27.25 1 31.92 173 ASP B C 1
ATOM 2643 O O . ASP B 1 173 ? -9.727 -0.034 28.078 1 31.92 173 ASP B O 1
ATOM 2647 N N . ASP B 1 174 ? -11.25 0.767 26.453 1 30.36 174 ASP B N 1
ATOM 2648 C CA . ASP B 1 174 ? -12.18 -0.172 27.078 1 30.36 174 ASP B CA 1
ATOM 2649 C C . ASP B 1 174 ? -11.836 -1.612 26.703 1 30.36 174 ASP B C 1
ATOM 2651 O O . ASP B 1 174 ? -12.57 -2.254 25.953 1 30.36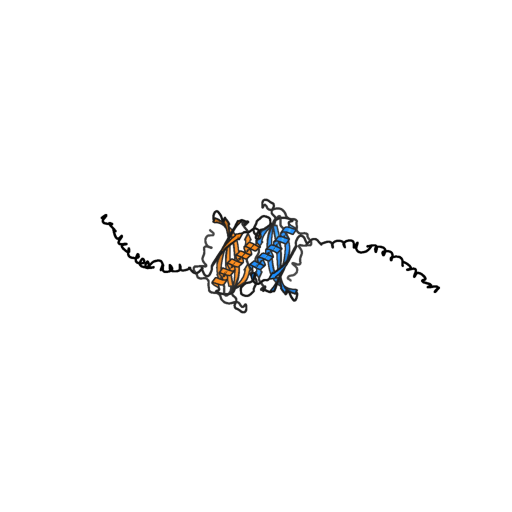 174 ASP B O 1
ATOM 2655 N N . ARG B 1 175 ? -10.641 -1.917 26.234 1 28.38 175 ARG B N 1
ATOM 2656 C CA . ARG B 1 175 ? -10.664 -3.367 26.406 1 28.38 175 ARG B CA 1
ATOM 2657 C C . ARG B 1 175 ? -10.93 -3.748 27.859 1 28.38 175 ARG B C 1
ATOM 2659 O O . ARG B 1 175 ? -10.25 -3.275 28.766 1 28.38 175 ARG B O 1
ATOM 2666 N N . PRO B 1 176 ? -12.164 -4.195 27.984 1 28.17 176 PRO B N 1
ATOM 2667 C CA . PRO B 1 176 ? -12.336 -4.777 29.312 1 28.17 176 PRO B CA 1
ATOM 2668 C C . PRO B 1 176 ? -11.258 -5.805 29.656 1 28.17 176 PRO B C 1
ATOM 2670 O O . PRO B 1 176 ? -10.617 -6.355 28.766 1 28.17 176 PRO B O 1
#

Radius of gyration: 39.26 Å; Cα contacts (8 Å, |Δi|>4): 660; chains: 2; bounding box: 111×98×149 Å

Sequence (352 aa):
MPASFARRATHERRPWPQPARPLHSDAMSESPSPARPITPAPRSRARMLELVFPKDTNYLGTAFGGFVLSLMDKAASVAAVRHARGAVVTARMDGVDFHVPIRVGDAVALDARVVKVGRSSMTIQVDVFRENMASGEQQLATTGFFVFVAVDEHGKPRPVPPLADDEGGAEADDRPMPASFARRATHERRPWPQPARPLHSDAMSESPSPARPITPAPRSRARMLELVFPKDTNYLGTAFGGFVLSLMDKAASVAAVRHARGAVVTARMDGVDFHVPIRVGDAVALDARVVKVGRSSMTIQVDVFRENMASGEQQLATTGFFVFVAVDEHGKPRPVPPLADDEGGAEADDRP

Secondary structure (DSSP, 8-state):
--------------PPPPP-------TT----------PPPPTTEEEEEEE--GGGB-TTSBBPHHHHHHHHHHHHHHHHHHHHTS-EEEEEE--EE--S--BTT-EEEEEEEEEEE-SSEEEEEEEEEEE-TTT--EEEEEEEEEEEEEB-TTS-B---PPPPTTTS--------/--------------PPPPP-------TT----------PPPPTTEEEEEEE--GGGB-TTSBBPHHHHHHHHHHHHHHHHHHHHTS-EEEEEE--EE--S--BTT-EEEEEEEEEEE-SSEEEEEEEEEEE-TTT--EEEEEEEEEEEEEB-TTS-B---PPPPTTTS--S-----

Solvent-accessible surface area (backbone atoms only — not comparable to full-atom values): 20091 Å² total; per-residue (Å²): 134,88,81,78,80,73,81,78,84,75,77,77,76,73,78,76,80,74,78,75,72,77,74,77,80,71,63,77,74,63,66,74,70,74,74,74,82,75,75,75,73,61,49,41,42,29,75,50,78,43,78,39,46,70,90,48,28,46,99,86,35,36,49,38,58,17,53,55,44,24,53,46,39,51,34,35,48,52,10,49,26,51,47,50,69,43,55,64,45,62,41,33,34,48,50,34,50,50,75,48,88,44,38,58,69,27,26,43,37,37,45,14,32,52,62,43,63,58,60,32,36,35,32,24,40,31,40,34,24,39,25,39,71,88,79,60,51,69,42,83,22,36,54,36,40,35,30,32,33,27,31,47,98,83,69,42,75,34,76,37,71,74,72,57,79,80,70,52,64,62,82,79,62,74,75,123,134,84,82,80,81,77,77,77,80,77,78,78,78,73,76,78,81,75,81,76,73,76,74,77,80,72,66,78,75,64,67,75,70,76,74,74,82,74,74,75,73,62,49,41,41,30,74,50,77,43,77,39,47,70,90,46,28,46,98,85,36,37,51,38,58,17,54,55,45,25,51,46,39,51,34,34,47,53,11,48,26,50,48,48,70,45,54,65,44,63,41,33,36,46,50,34,49,51,75,46,89,46,39,59,67,27,26,42,36,37,43,13,30,51,61,44,62,57,60,32,36,36,34,23,42,33,41,32,25,39,24,38,71,88,80,61,51,71,42,84,22,36,54,36,40,36,31,34,33,26,31,48,98,83,69,43,75,35,77,37,71,74,71,58,80,80,69,53,64,63,82,75,63,78,68,124

Foldseek 3Di:
DDPPCPPDPPPPPPPDDDPPDPDPCPPDPVVPPPDDPPPDDDLFKFKDKDADAQVQDDPVFFGDPVSVVVVQVVRQLSNVCSQQVADKDWDDKDDKDFDDTAGHQWMKIKMKGFQDFDFFKTKIKMWIWTARPVVRDTDTGMIIITMMGGADPVRHGGGTDGDDPPRNPDPPDDPD/DPPPPPPDPPPPPPPDDDPPDPDPCPPDPVVPPPDDPPPDDDLFKFKDKDADAQVQDDPVFFGDPVSVVVVQVVRQLSNVCSQQVADKDWDDKDDKDFDDTAGHQWMKIKMKGFQDFDFFKTKIKMWIWTARPVVRDTDTGIIIITMMGGADPVRHGGGTDGDDPVRNPDPPPPPD

pLDDT: mean 79.25, std 23.16, range [26.98, 97.94]

Organism: Deinococcus geothermalis (strain DSM 11300 / CIP 105573 / AG-3a) (NCBI:txid319795)

InterPro domains:
  IPR006683 Thioesterase domain [PF03061] (61-133)
  IPR029069 HotDog domain superfamily [SSF54637] (38-163)
  IPR033120 Hotdog acyl-CoA thioesterase (ACOT)-type domain [PS51770] (42-154)
  IPR040170 Cytosolic acyl coenzyme A thioester hydrolase [PTHR11049] (32-167)